Protein AF-A0A968LU37-F1 (afdb_monomer)

Nearest PDB structures (foldseek):
  2wh0-assembly1_A  TM=3.346E-01  e=2.425E+00  Homo sapiens
  6twz-assembly1_A  TM=3.573E-01  e=5.166E+00  Homo sapiens
  1qja-assembly1_A  TM=3.739E-01  e=6.543E+00  Homo sapiens

Structure (mmCIF, N/CA/C/O backbone):
data_AF-A0A968LU37-F1
#
_entry.id   AF-A0A968LU37-F1
#
loop_
_atom_site.group_PDB
_atom_site.id
_atom_site.type_symbol
_atom_site.label_atom_id
_atom_site.label_alt_id
_atom_site.label_comp_id
_atom_site.label_asym_id
_atom_site.label_entity_id
_atom_site.label_seq_id
_atom_site.pdbx_PDB_ins_code
_atom_site.Cartn_x
_atom_site.Cartn_y
_atom_site.Cartn_z
_atom_site.occupancy
_atom_site.B_iso_or_equiv
_atom_site.auth_seq_id
_atom_site.auth_comp_id
_atom_site.auth_asym_id
_atom_site.auth_atom_id
_atom_site.pdbx_PDB_model_num
ATOM 1 N N . MET A 1 1 ? -7.938 8.402 61.882 1.00 39.62 1 MET A N 1
ATOM 2 C CA . MET A 1 1 ? -7.965 8.173 60.419 1.00 39.62 1 MET A CA 1
ATOM 3 C C . MET A 1 1 ? -9.419 8.193 59.968 1.00 39.62 1 MET A C 1
ATOM 5 O O . MET A 1 1 ? -10.231 7.508 60.571 1.00 39.62 1 MET A O 1
ATOM 9 N N . SER A 1 2 ? -9.768 9.067 59.023 1.00 39.25 2 SER A N 1
ATOM 10 C CA . SER A 1 2 ? -11.152 9.320 58.596 1.00 39.25 2 SER A CA 1
ATOM 11 C C . SER A 1 2 ? -11.627 8.194 57.670 1.00 39.25 2 SER A C 1
ATOM 13 O O . SER A 1 2 ? -11.060 8.006 56.597 1.00 39.25 2 SER A O 1
ATOM 15 N N . ASN A 1 3 ? -12.624 7.421 58.104 1.00 48.72 3 ASN A N 1
ATOM 16 C CA . ASN A 1 3 ? -13.170 6.284 57.365 1.00 48.72 3 ASN A CA 1
ATOM 17 C C . ASN A 1 3 ? -14.215 6.800 56.358 1.00 48.72 3 ASN A C 1
ATOM 19 O O . ASN A 1 3 ? -15.395 6.924 56.682 1.00 48.72 3 ASN A O 1
ATOM 23 N N . ARG A 1 4 ? -13.771 7.222 55.167 1.00 53.25 4 ARG A N 1
ATOM 24 C CA . ARG A 1 4 ? -14.680 7.666 54.098 1.00 53.25 4 ARG A CA 1
ATOM 25 C C . ARG A 1 4 ? -15.251 6.441 53.370 1.00 53.25 4 ARG A C 1
ATOM 27 O O . ARG A 1 4 ? -14.459 5.637 52.884 1.00 53.25 4 ARG A O 1
ATOM 34 N N . PRO A 1 5 ? -16.583 6.299 53.246 1.00 65.75 5 PRO A N 1
ATOM 35 C CA . PRO A 1 5 ? -17.168 5.213 52.469 1.00 65.75 5 PRO A CA 1
ATOM 36 C C . PRO A 1 5 ? -16.840 5.395 50.979 1.00 65.75 5 PRO A C 1
ATOM 38 O O . PRO A 1 5 ? -17.137 6.434 50.389 1.00 65.75 5 PRO A O 1
ATOM 41 N N . LEU A 1 6 ? -16.210 4.386 50.376 1.00 58.56 6 LEU A N 1
ATOM 42 C CA . LEU A 1 6 ? -15.950 4.298 48.938 1.00 58.56 6 LEU A CA 1
ATOM 43 C C . LEU A 1 6 ? -17.151 3.629 48.261 1.00 58.56 6 LEU A C 1
ATOM 45 O O . LEU A 1 6 ? -17.548 2.532 48.647 1.00 58.56 6 LEU A O 1
ATOM 49 N N . ARG A 1 7 ? -17.732 4.283 47.252 1.00 62.47 7 ARG A N 1
ATOM 50 C CA . ARG A 1 7 ? -18.834 3.739 46.446 1.00 62.47 7 ARG A CA 1
ATOM 51 C C . ARG A 1 7 ? -18.269 3.238 45.117 1.00 62.47 7 ARG A C 1
ATOM 53 O O . ARG A 1 7 ? -17.805 4.046 44.319 1.00 62.47 7 ARG A O 1
ATOM 60 N N . LEU A 1 8 ? -18.295 1.922 44.899 1.00 63.03 8 LEU A N 1
ATOM 61 C CA . LEU A 1 8 ? -18.006 1.301 43.603 1.00 63.03 8 LEU A CA 1
ATOM 62 C C . LEU A 1 8 ? -19.321 0.979 42.888 1.00 63.03 8 LEU A C 1
ATOM 64 O O . LEU A 1 8 ? -20.185 0.311 43.451 1.00 63.03 8 LEU A O 1
ATOM 68 N N . GLU A 1 9 ? -19.455 1.429 41.643 1.00 71.69 9 GLU A N 1
ATOM 69 C CA . GLU A 1 9 ? -20.555 1.053 40.754 1.00 71.69 9 GLU A CA 1
ATOM 70 C C . GLU A 1 9 ? -20.003 0.147 39.655 1.00 71.69 9 GLU A C 1
ATOM 72 O O . GLU A 1 9 ? -19.091 0.528 38.920 1.00 71.69 9 GLU A O 1
ATOM 77 N N . VAL A 1 10 ? -20.528 -1.075 39.568 1.00 70.81 10 VAL A N 1
ATOM 78 C CA . VAL A 1 10 ? -20.094 -2.086 38.600 1.00 70.81 10 VAL A CA 1
ATOM 79 C C . VAL A 1 10 ? -21.306 -2.516 37.784 1.00 70.81 10 VAL A C 1
ATOM 81 O O . VAL A 1 10 ? -22.323 -2.918 38.342 1.00 70.81 10 VAL A O 1
ATOM 84 N N . THR A 1 11 ? -21.206 -2.412 36.459 1.00 70.81 11 THR A N 1
ATOM 85 C CA . THR A 1 11 ? -22.265 -2.825 35.527 1.00 70.81 11 THR A CA 1
ATOM 86 C C . THR A 1 11 ? -21.898 -4.179 34.934 1.00 70.81 11 THR A C 1
ATOM 88 O O . THR A 1 11 ? -20.854 -4.299 34.294 1.00 70.81 11 THR A O 1
ATOM 91 N N . VAL A 1 12 ? -22.736 -5.196 35.145 1.00 71.69 12 VAL A N 1
ATOM 92 C CA . VAL A 1 12 ? -22.509 -6.562 34.641 1.00 71.69 12 VAL A CA 1
ATOM 93 C C . VAL A 1 12 ? -23.794 -7.100 34.015 1.00 71.69 12 VAL A C 1
ATOM 95 O O . VAL A 1 12 ? -24.893 -6.749 34.440 1.00 71.69 12 VAL A O 1
ATOM 98 N N . ASN A 1 13 ? -23.658 -7.943 32.990 1.00 72.31 13 ASN A N 1
ATOM 99 C CA . ASN A 1 13 ? -24.781 -8.627 32.357 1.00 72.31 13 ASN A CA 1
ATOM 100 C C . ASN A 1 13 ? -25.284 -9.771 33.259 1.00 72.31 13 ASN A C 1
ATOM 102 O O . ASN A 1 13 ? -24.499 -10.624 33.668 1.00 72.31 13 ASN A O 1
ATOM 106 N N . SER A 1 14 ? -26.592 -9.817 33.534 1.00 68.88 14 SER A N 1
ATOM 107 C CA . SER A 1 14 ? -27.231 -10.848 34.368 1.00 68.88 14 SER A CA 1
ATOM 108 C C . SER A 1 14 ? -27.203 -12.256 33.761 1.00 68.88 14 SER A C 1
ATOM 110 O O . SER A 1 14 ? -27.501 -13.220 34.458 1.00 68.88 14 SER A O 1
ATOM 112 N N . SER A 1 15 ? -26.834 -12.386 32.482 1.00 70.75 15 SER A N 1
ATOM 113 C CA . SER A 1 15 ? -26.721 -13.673 31.778 1.00 70.75 15 SER A CA 1
ATOM 114 C C . SER A 1 15 ? -25.316 -14.296 31.838 1.00 70.75 15 SER A C 1
ATOM 116 O O . SER A 1 15 ? -25.112 -15.377 31.291 1.00 70.75 15 SER A O 1
ATOM 118 N N . GLU A 1 16 ? -24.336 -13.629 32.461 1.00 75.06 16 GLU A N 1
ATOM 119 C CA . GLU A 1 16 ? -22.951 -14.113 32.526 1.00 75.06 16 GLU A CA 1
ATOM 120 C C . GLU A 1 16 ? -22.797 -15.216 33.598 1.00 75.06 16 GLU A C 1
ATOM 122 O O . GLU A 1 16 ? -23.016 -14.950 34.783 1.00 75.06 16 GLU A O 1
ATOM 127 N N . PRO A 1 17 ? -22.358 -16.441 33.249 1.00 72.69 17 PRO A N 1
ATOM 128 C CA . PRO A 1 17 ? -22.292 -17.562 34.196 1.00 72.69 17 PRO A CA 1
ATOM 129 C C . PRO A 1 17 ? -21.267 -17.355 35.325 1.00 72.69 17 PRO A C 1
ATOM 131 O O . PRO A 1 17 ? -21.421 -17.908 36.411 1.00 72.69 17 PRO A O 1
ATOM 134 N N . ARG A 1 18 ? -20.241 -16.523 35.102 1.00 78.19 18 ARG A N 1
ATOM 135 C CA . ARG A 1 18 ? -19.194 -16.199 36.091 1.00 78.19 18 ARG A CA 1
ATOM 136 C C . ARG A 1 18 ? -19.609 -15.133 37.111 1.00 78.19 18 ARG A C 1
ATOM 138 O O . ARG A 1 18 ? -18.857 -14.844 38.038 1.00 78.19 18 ARG A O 1
ATOM 145 N N . LEU A 1 19 ? -20.796 -14.538 36.968 1.00 82.69 19 LEU A N 1
ATOM 146 C CA . LEU A 1 19 ? -21.284 -13.501 37.882 1.00 82.69 19 LEU A CA 1
ATOM 147 C C . LEU A 1 19 ? -21.488 -14.032 39.309 1.00 82.69 19 LEU A C 1
ATOM 149 O O . LEU A 1 19 ? -21.169 -13.340 40.273 1.00 82.69 19 LEU A O 1
ATOM 153 N N . LEU A 1 20 ? -21.970 -15.270 39.445 1.00 79.44 20 LEU A N 1
ATOM 154 C CA . LEU A 1 20 ? -22.148 -15.918 40.747 1.00 79.44 20 LEU A CA 1
ATOM 155 C C . LEU A 1 20 ? -20.804 -16.181 41.441 1.00 79.44 20 LEU A C 1
ATOM 157 O O . LEU A 1 20 ? -20.683 -15.961 42.641 1.00 79.44 20 LEU A O 1
ATOM 161 N N . GLU A 1 21 ? -19.788 -16.576 40.673 1.00 82.38 21 GLU A N 1
ATOM 162 C CA . GLU A 1 21 ? -18.422 -16.794 41.160 1.00 82.38 21 GLU A CA 1
ATOM 163 C C . GLU A 1 21 ? -17.788 -15.479 41.649 1.00 82.38 21 GLU A C 1
ATOM 165 O O . GLU A 1 21 ? -17.209 -15.419 42.731 1.00 82.38 21 GLU A O 1
ATOM 170 N N . GLY A 1 22 ? -17.976 -14.381 40.906 1.00 83.38 22 GLY A N 1
ATOM 171 C CA . GLY A 1 22 ? -17.514 -13.051 41.318 1.00 83.38 22 GLY A CA 1
ATOM 172 C C . GLY A 1 22 ? -18.185 -12.528 42.595 1.00 83.38 22 GLY A C 1
ATOM 173 O O . GLY A 1 22 ? -17.512 -11.939 43.443 1.00 83.38 22 GLY A O 1
ATOM 174 N N . 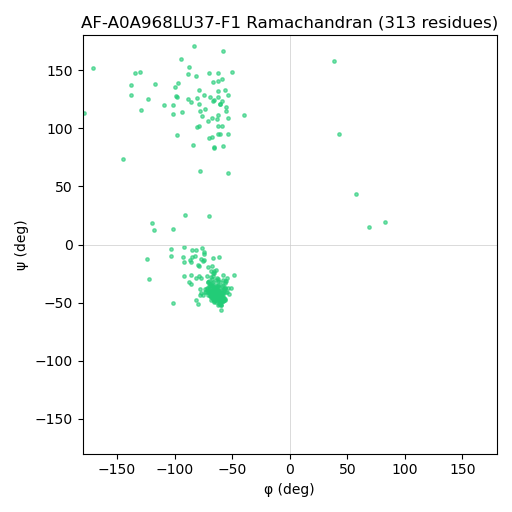LEU A 1 23 ? -19.492 -12.766 42.758 1.00 83.81 23 LEU A N 1
ATOM 175 C CA . LEU A 1 23 ? -20.219 -12.417 43.984 1.00 83.81 23 LEU A CA 1
ATOM 176 C C . LEU A 1 23 ? -19.713 -13.212 45.194 1.00 83.81 23 LEU A C 1
ATOM 178 O O . LEU A 1 23 ? -19.594 -12.641 46.278 1.00 83.81 23 LEU A O 1
ATOM 182 N N . ASP A 1 24 ? -19.374 -14.490 45.011 1.00 85.38 24 ASP A N 1
ATOM 183 C CA . ASP A 1 24 ? -18.814 -15.318 46.082 1.00 85.38 24 ASP A CA 1
ATOM 184 C C . ASP A 1 24 ? -17.439 -14.803 46.535 1.00 85.38 24 ASP A C 1
ATOM 186 O O . ASP A 1 24 ? -17.206 -14.610 47.730 1.00 85.38 24 ASP A O 1
ATOM 190 N N . TYR A 1 25 ? -16.561 -14.435 45.594 1.00 86.06 25 TYR A N 1
ATOM 191 C CA . TYR A 1 25 ? -15.276 -13.813 45.929 1.00 86.06 25 TYR A CA 1
ATOM 192 C C . TYR A 1 25 ? -15.437 -12.511 46.722 1.00 86.06 25 TYR A C 1
ATOM 194 O O . TYR A 1 25 ? -14.710 -12.278 47.688 1.00 86.06 25 TYR A O 1
ATOM 202 N N . TRP A 1 26 ? -16.391 -11.654 46.351 1.00 86.00 26 TRP A N 1
ATOM 203 C CA . TRP A 1 26 ? -16.633 -10.397 47.069 1.00 86.00 26 TRP A CA 1
ATOM 204 C C . TRP A 1 26 ? -17.190 -10.615 48.477 1.00 86.00 26 TRP A C 1
ATOM 206 O O . TRP A 1 26 ? -16.914 -9.809 49.372 1.00 86.00 26 TRP A O 1
ATOM 216 N N . LEU A 1 27 ? -17.937 -11.702 48.684 1.00 86.81 27 LEU A N 1
ATOM 217 C CA . LEU A 1 27 ? -18.409 -12.119 50.000 1.00 86.81 27 LEU A CA 1
ATOM 218 C C . LEU A 1 27 ? -17.246 -12.644 50.856 1.00 86.81 27 LEU A C 1
ATOM 220 O O . LEU A 1 27 ? -17.114 -12.230 52.007 1.00 86.81 27 LEU A O 1
ATOM 224 N N . GLN A 1 28 ? -16.349 -13.459 50.288 1.00 86.81 28 GLN A N 1
ATOM 225 C CA . GLN A 1 28 ? -15.132 -13.931 50.971 1.00 86.81 28 GLN A CA 1
ATOM 226 C C . GLN A 1 28 ? -14.181 -12.783 51.350 1.00 86.81 28 GLN A C 1
ATOM 228 O O . GLN A 1 28 ? -13.565 -12.806 52.414 1.00 86.81 28 GLN A O 1
ATOM 233 N N . LEU A 1 29 ? -14.092 -11.752 50.504 1.00 83.62 29 LEU A N 1
ATOM 234 C CA . LEU A 1 29 ? -13.315 -10.532 50.752 1.00 83.62 29 LEU A CA 1
ATOM 235 C C . LEU A 1 29 ? -13.963 -9.586 51.783 1.00 83.62 29 LEU A C 1
ATOM 237 O O . LEU A 1 29 ? -13.355 -8.577 52.141 1.00 83.62 29 LEU A O 1
ATOM 241 N N . GLY A 1 30 ? -15.189 -9.865 52.245 1.00 82.19 30 GLY A N 1
ATOM 242 C CA . GLY A 1 30 ? -15.921 -9.016 53.191 1.00 82.19 30 GLY A CA 1
ATOM 243 C C . GLY A 1 30 ? -16.368 -7.667 52.614 1.00 82.19 30 GLY A C 1
ATOM 244 O O . GLY A 1 30 ? -16.722 -6.762 53.368 1.00 82.19 30 GLY A O 1
ATOM 245 N N . LEU A 1 31 ? -16.346 -7.517 51.284 1.00 81.56 31 LEU A N 1
ATOM 246 C CA . LEU A 1 31 ? -16.742 -6.289 50.584 1.00 81.56 31 LEU A CA 1
ATOM 247 C C . LEU A 1 31 ? -18.263 -6.157 50.468 1.00 81.56 31 LEU A C 1
ATOM 249 O O . LEU A 1 31 ? -18.786 -5.046 50.389 1.00 81.56 31 LEU A O 1
ATOM 253 N N . ILE A 1 32 ? -18.971 -7.288 50.464 1.00 85.31 32 ILE A N 1
ATOM 254 C CA . ILE A 1 32 ? -20.432 -7.357 50.443 1.00 85.31 32 ILE A CA 1
ATOM 255 C C . ILE A 1 32 ? -20.928 -8.291 51.547 1.00 85.31 32 ILE A C 1
ATOM 257 O O . ILE A 1 32 ? -20.274 -9.268 51.901 1.00 85.31 32 ILE A O 1
ATOM 261 N N . SER A 1 33 ? -22.106 -7.995 52.092 1.00 82.56 33 SER A N 1
ATOM 262 C CA . SER A 1 33 ? -22.769 -8.853 53.077 1.00 82.56 33 SER A CA 1
ATOM 263 C C . SER A 1 33 ? -23.757 -9.808 52.410 1.00 82.56 33 SER A C 1
ATOM 265 O O . SER A 1 33 ? -24.284 -9.539 51.328 1.00 82.56 33 SER A O 1
ATOM 267 N N . GLU A 1 34 ? -24.099 -10.890 53.107 1.00 84.31 34 GLU A N 1
ATOM 268 C CA . GLU A 1 34 ? -25.092 -11.868 52.646 1.00 84.31 34 GLU A CA 1
ATOM 269 C C . GLU A 1 34 ? -26.460 -11.220 52.335 1.00 84.31 34 GLU A C 1
ATOM 271 O O . GLU A 1 34 ? -27.156 -11.607 51.395 1.00 84.31 34 GLU A O 1
ATOM 276 N N . SER A 1 35 ? -26.831 -10.167 53.072 1.00 82.19 35 SER A N 1
ATOM 277 C CA . SER A 1 35 ? -28.040 -9.380 52.806 1.00 82.19 35 SER A CA 1
ATOM 278 C C . SER A 1 35 ? -28.005 -8.657 51.454 1.00 82.19 35 SER A C 1
ATOM 280 O O . SER A 1 35 ? -29.028 -8.620 50.767 1.00 82.19 35 SER A O 1
ATOM 282 N N . HIS A 1 36 ? -26.844 -8.140 51.037 1.00 81.19 36 HIS A N 1
ATOM 283 C CA . HIS A 1 36 ? -26.675 -7.509 49.726 1.00 81.19 36 HIS A CA 1
ATOM 284 C C . HIS A 1 36 ? -26.767 -8.539 48.597 1.00 81.19 36 HIS A C 1
ATOM 286 O O . HIS A 1 36 ? -27.455 -8.294 47.607 1.00 81.19 36 HIS A O 1
ATOM 292 N N . VAL A 1 37 ? -26.165 -9.721 48.770 1.00 82.19 37 VAL A N 1
ATOM 293 C CA . VAL A 1 37 ? -26.260 -10.814 47.786 1.00 82.19 37 VAL A CA 1
ATOM 294 C C . VAL A 1 37 ? -27.713 -11.257 47.599 1.00 82.19 37 VAL A C 1
ATOM 296 O O . VAL A 1 37 ? -28.187 -11.355 46.466 1.00 82.19 37 VAL A O 1
ATOM 299 N N . ARG A 1 38 ? -28.467 -11.444 48.692 1.00 82.44 38 ARG A N 1
ATOM 300 C CA . ARG A 1 38 ? -29.895 -11.808 48.621 1.00 82.44 38 ARG A CA 1
ATOM 301 C C . ARG A 1 38 ? -30.741 -10.747 47.916 1.00 82.44 38 ARG A C 1
ATOM 303 O O . ARG A 1 38 ? -31.680 -11.100 47.202 1.00 82.44 38 ARG A O 1
ATOM 310 N N . TRP A 1 39 ? -30.434 -9.465 48.113 1.00 84.00 39 TRP A N 1
ATOM 311 C CA . TRP A 1 39 ? -31.131 -8.374 47.433 1.00 84.00 39 TRP A CA 1
ATOM 312 C C . TRP A 1 39 ? -30.868 -8.388 45.921 1.00 84.00 39 TRP A C 1
ATOM 314 O O . TRP A 1 39 ? -31.820 -8.362 45.140 1.00 84.00 39 TRP A O 1
ATOM 324 N N . VAL A 1 40 ? -29.603 -8.530 45.505 1.00 81.44 40 VAL A N 1
ATOM 325 C CA . VAL A 1 40 ? -29.2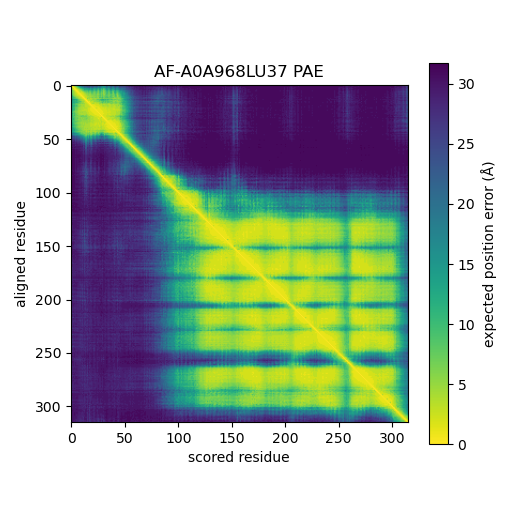22 -8.625 44.083 1.00 81.44 40 VAL A CA 1
ATOM 326 C C . VAL A 1 40 ? -29.868 -9.845 43.425 1.00 81.44 40 VAL A C 1
ATOM 328 O O . VAL A 1 40 ? -30.436 -9.726 42.339 1.00 81.44 40 VAL A O 1
ATOM 331 N N . ALA A 1 41 ? -29.852 -10.998 44.099 1.00 79.31 41 ALA A N 1
ATOM 332 C CA . ALA A 1 41 ? -30.440 -12.225 43.575 1.00 79.31 41 ALA A CA 1
ATOM 333 C C . ALA A 1 41 ? -31.953 -12.095 43.347 1.00 79.31 41 ALA A C 1
ATOM 335 O O . ALA A 1 41 ? -32.452 -12.486 42.294 1.00 79.31 41 ALA A O 1
ATOM 336 N N . LYS A 1 42 ? -32.683 -11.485 44.292 1.00 80.31 42 LYS A N 1
ATOM 337 C CA . LYS A 1 42 ? -34.128 -11.251 44.141 1.00 80.31 42 LYS A CA 1
ATOM 338 C C . LYS A 1 42 ? -34.454 -10.311 42.987 1.00 80.31 42 LYS A C 1
ATOM 340 O O . LYS A 1 42 ? -35.434 -10.553 42.289 1.00 80.31 42 LYS A O 1
ATOM 345 N N . GLN A 1 43 ? -33.653 -9.265 42.805 1.00 78.44 43 GLN A N 1
ATOM 346 C CA . GLN A 1 43 ? -33.985 -8.186 41.882 1.00 78.44 43 GLN A CA 1
ATOM 347 C C . GLN A 1 43 ? -33.528 -8.438 40.445 1.00 78.44 43 GLN A C 1
ATOM 349 O O . GLN A 1 43 ? -34.197 -7.998 39.514 1.00 78.44 43 GLN A O 1
ATOM 354 N N . TYR A 1 44 ? -32.408 -9.141 40.262 1.00 74.94 44 TYR A N 1
ATOM 355 C CA . TYR A 1 44 ? -31.768 -9.286 38.951 1.00 74.94 44 TYR A CA 1
ATOM 356 C C . TYR A 1 44 ? -31.559 -10.740 38.508 1.00 74.94 44 TYR A C 1
ATOM 358 O O . TYR A 1 44 ? -31.257 -10.957 37.337 1.00 74.94 44 TYR A O 1
ATOM 366 N N . LEU A 1 45 ? -31.719 -11.727 39.404 1.00 72.25 45 LEU A N 1
ATOM 367 C CA . LEU A 1 45 ? -31.484 -13.155 39.119 1.00 72.25 45 LEU A CA 1
ATOM 368 C C . LEU A 1 45 ? -32.735 -14.031 39.317 1.00 72.25 45 LEU A C 1
ATOM 370 O O . LEU A 1 45 ? -32.627 -15.249 39.445 1.00 72.25 45 LEU A O 1
ATOM 374 N N . THR A 1 46 ? -33.930 -13.437 39.340 1.00 72.50 46 THR A N 1
ATOM 375 C CA . THR A 1 46 ? -35.197 -14.178 39.398 1.00 72.50 46 THR A CA 1
ATOM 376 C C . THR A 1 46 ? -35.808 -14.349 38.008 1.00 72.50 46 THR A C 1
ATOM 378 O O . THR A 1 46 ? -35.821 -13.434 37.189 1.00 72.50 46 THR A O 1
ATOM 381 N N . CYS A 1 47 ? -36.347 -15.540 37.749 1.00 61.91 47 CYS A N 1
ATOM 382 C CA . CYS A 1 47 ? -37.207 -15.824 36.602 1.00 61.91 47 CYS A CA 1
ATOM 383 C C . CYS A 1 47 ? -38.595 -16.223 37.126 1.00 61.91 47 CYS A C 1
ATOM 385 O O . CYS A 1 47 ? -38.661 -16.981 38.099 1.00 61.91 47 CYS A O 1
ATOM 387 N N . PRO A 1 48 ? -39.704 -15.752 36.523 1.00 64.56 48 PRO A N 1
ATOM 388 C CA . PRO A 1 48 ? -41.025 -16.266 36.861 1.00 64.56 48 PRO A CA 1
ATOM 389 C C . PRO A 1 48 ? -41.088 -17.757 36.512 1.00 64.56 48 PRO A C 1
ATOM 391 O O . PRO A 1 48 ? -40.745 -18.163 35.401 1.00 64.56 48 PRO A O 1
ATOM 394 N N . LEU A 1 49 ? -41.487 -18.568 37.493 1.00 51.12 49 LEU A N 1
ATOM 395 C CA . LEU A 1 49 ? -41.659 -20.008 37.338 1.00 51.12 49 LEU A CA 1
ATOM 396 C C . LEU A 1 49 ? -42.763 -20.271 36.292 1.00 51.12 49 LEU A C 1
ATOM 398 O O . LEU A 1 49 ? -43.817 -19.640 36.388 1.00 51.12 49 LEU A O 1
ATOM 402 N N . PRO A 1 50 ? -42.563 -21.159 35.300 1.00 46.09 50 PRO A N 1
ATOM 403 C CA . PRO A 1 50 ? -43.606 -21.496 34.336 1.00 46.09 50 PRO A CA 1
ATOM 404 C C . PRO A 1 50 ? -44.821 -22.093 35.055 1.00 46.09 50 PRO A C 1
ATOM 406 O O . PRO A 1 50 ? -44.702 -23.102 35.749 1.00 46.09 50 PRO A O 1
ATOM 409 N N . GLU A 1 51 ? -45.983 -21.464 34.904 1.00 49.59 51 GLU A N 1
ATOM 410 C CA . GLU A 1 51 ? -47.235 -21.944 35.483 1.00 49.59 51 GLU A CA 1
ATOM 411 C C . GLU A 1 51 ? -47.714 -23.164 34.675 1.00 49.59 51 GLU A C 1
ATOM 413 O O . GLU A 1 51 ? -47.950 -23.077 33.468 1.00 49.59 51 GLU A O 1
ATOM 418 N N . LEU A 1 52 ? -47.777 -24.333 35.323 1.00 46.38 52 LEU A N 1
ATOM 419 C CA . LEU A 1 52 ? -48.272 -25.575 34.729 1.00 46.38 52 LEU A CA 1
ATOM 420 C C . LEU A 1 52 ? -49.753 -25.402 34.365 1.00 46.38 52 LEU A C 1
ATOM 422 O O . LEU A 1 52 ? -50.621 -25.364 35.237 1.00 46.38 52 LEU A O 1
ATOM 426 N N . VAL A 1 53 ? -50.034 -25.314 33.064 1.00 45.94 53 VAL A N 1
ATOM 427 C CA . VAL A 1 53 ? -51.390 -25.308 32.508 1.00 45.94 53 VAL A CA 1
ATOM 428 C C . VAL A 1 53 ? -52.060 -26.635 32.863 1.00 45.94 53 VAL A C 1
ATOM 430 O O . VAL A 1 53 ? -51.792 -27.668 32.256 1.00 45.94 53 VAL A O 1
ATOM 433 N N . THR A 1 54 ? -52.932 -26.609 33.869 1.00 42.84 54 THR A N 1
ATOM 434 C CA . THR A 1 54 ? -53.871 -27.702 34.125 1.00 42.84 54 THR A CA 1
ATOM 435 C C . THR A 1 54 ? -55.043 -27.516 33.166 1.00 42.84 54 THR A C 1
ATOM 437 O O . THR A 1 54 ? -55.902 -26.664 33.393 1.00 42.84 54 THR A O 1
ATOM 440 N N . GLU A 1 55 ? -55.074 -28.279 32.071 1.00 46.41 55 GLU A N 1
ATOM 441 C CA . GLU A 1 55 ? -56.256 -28.402 31.211 1.00 46.41 55 GLU A CA 1
ATOM 442 C C . GLU A 1 55 ? -57.425 -28.967 32.034 1.00 46.41 55 GLU A C 1
ATOM 444 O O . GLU A 1 55 ? -57.580 -30.176 32.204 1.00 46.41 55 GLU A O 1
ATOM 449 N N . SER A 1 56 ? -58.273 -28.087 32.568 1.00 41.53 56 SER A N 1
ATOM 450 C CA . SER A 1 56 ? -59.585 -28.486 33.071 1.00 41.53 56 SER A CA 1
ATOM 451 C C . SER A 1 56 ? -60.517 -28.655 31.878 1.00 41.53 56 SER A C 1
ATOM 453 O O . SER A 1 56 ? -61.001 -27.687 31.294 1.00 41.53 56 SER A O 1
ATOM 455 N N . THR A 1 57 ? -60.734 -29.914 31.504 1.00 39.31 57 THR A N 1
ATOM 456 C CA . THR A 1 57 ? -61.730 -30.333 30.517 1.00 39.31 57 THR A CA 1
ATOM 457 C C . THR A 1 57 ? -63.109 -29.819 30.936 1.00 39.31 57 THR A C 1
ATOM 459 O O . THR A 1 57 ? -63.655 -30.207 31.968 1.00 39.31 57 THR A O 1
ATOM 462 N N . VAL A 1 58 ? -63.662 -28.920 30.125 1.00 42.75 58 VAL A N 1
ATOM 463 C CA . VAL A 1 58 ? -65.007 -28.360 30.266 1.00 42.75 58 VAL A CA 1
ATOM 464 C C . VAL A 1 58 ? -66.037 -29.461 29.999 1.00 42.75 58 VAL A C 1
ATOM 466 O O . VAL A 1 58 ? -66.236 -29.862 28.855 1.00 42.75 58 VAL A O 1
ATOM 469 N N . LEU A 1 59 ? -66.735 -29.919 31.040 1.00 43.88 59 LEU A N 1
ATOM 470 C CA . LEU A 1 59 ? -68.037 -30.573 30.892 1.00 43.88 59 LEU A CA 1
ATOM 471 C C . LEU A 1 59 ? -69.138 -29.518 31.063 1.00 43.88 59 LEU A C 1
ATOM 473 O O . LEU A 1 59 ? -69.308 -28.931 32.130 1.00 43.88 59 LEU A O 1
ATOM 477 N N . GLN A 1 60 ? -69.866 -29.274 29.975 1.00 46.47 60 GLN A N 1
ATOM 478 C CA . GLN A 1 60 ? -71.019 -28.379 29.883 1.00 46.47 60 GLN A CA 1
ATOM 479 C C . GLN A 1 60 ? -72.152 -28.788 30.844 1.00 46.47 60 GLN A C 1
ATOM 481 O O . GLN A 1 60 ? -72.475 -29.970 30.974 1.00 46.47 60 GLN A O 1
ATOM 486 N N . ARG A 1 61 ? -72.832 -27.801 31.445 1.00 37.75 61 ARG A N 1
ATOM 487 C CA . ARG A 1 61 ? -74.150 -27.963 32.090 1.00 37.75 61 ARG A CA 1
ATOM 488 C C . ARG A 1 61 ? -75.061 -26.766 31.739 1.00 37.75 61 ARG A C 1
ATOM 490 O O . ARG A 1 61 ? -74.559 -25.643 31.744 1.00 37.75 61 ARG A O 1
ATOM 497 N N . PRO A 1 62 ? -76.356 -26.978 31.410 1.00 51.53 62 PRO A N 1
ATOM 498 C CA . PRO A 1 62 ? -77.260 -25.933 30.913 1.00 51.53 62 PRO A CA 1
ATOM 499 C C . PRO A 1 62 ? -77.892 -25.103 32.061 1.00 51.53 62 PRO A C 1
ATOM 501 O O . PRO A 1 62 ? -77.696 -25.439 33.233 1.00 51.53 62 PRO A O 1
ATOM 504 N N . PRO A 1 63 ? -78.601 -23.996 31.747 1.00 57.16 63 PRO A N 1
ATOM 505 C CA . PRO A 1 63 ? -78.660 -22.801 32.583 1.00 57.16 63 PRO A CA 1
ATOM 506 C C . PRO A 1 63 ? -79.773 -22.856 33.632 1.00 57.16 63 PRO A C 1
ATOM 508 O O . PRO A 1 63 ? -80.857 -23.386 33.381 1.00 57.16 63 PRO A O 1
ATOM 511 N N . ARG A 1 64 ? -79.522 -22.246 34.794 1.00 40.00 64 ARG A N 1
ATOM 512 C CA . ARG A 1 64 ? -80.564 -21.829 35.738 1.00 40.00 64 ARG A CA 1
ATOM 513 C C . ARG A 1 64 ? -80.241 -20.447 36.294 1.00 40.00 64 ARG A C 1
ATOM 515 O O . ARG A 1 64 ? -79.128 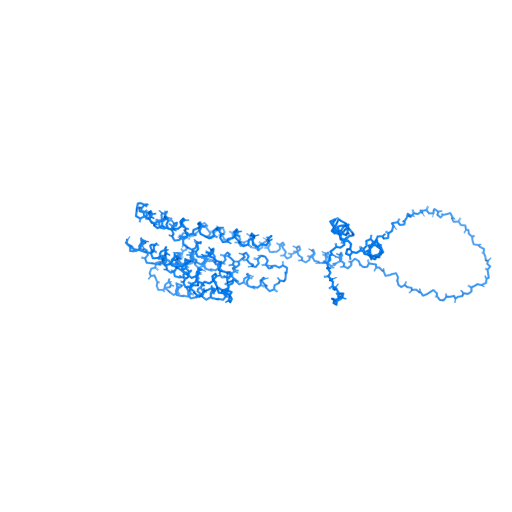-20.210 36.754 1.00 40.00 64 ARG A O 1
ATOM 522 N N . ASP A 1 65 ? -81.251 -19.590 36.195 1.00 49.53 65 ASP A N 1
ATOM 523 C CA 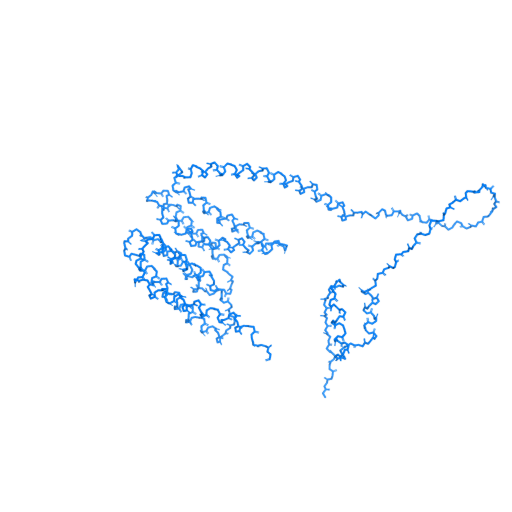. ASP A 1 65 ? -81.364 -18.238 36.738 1.00 49.53 65 ASP A CA 1
ATOM 524 C C . ASP A 1 65 ? -81.015 -18.168 38.224 1.00 49.53 65 ASP A C 1
ATOM 526 O O . ASP A 1 65 ? -81.310 -19.128 38.920 1.00 49.53 65 ASP A O 1
ATOM 530 N N . PHE A 1 66 ? -80.453 -17.040 38.686 1.00 40.00 66 PHE A N 1
ATOM 531 C CA . PHE A 1 66 ? -80.823 -16.291 39.907 1.00 40.00 66 PHE A CA 1
ATOM 532 C C . PHE A 1 66 ? -79.939 -15.023 40.037 1.00 40.00 66 PHE A C 1
ATOM 534 O O . PHE A 1 66 ? -78.740 -15.143 40.234 1.00 40.00 66 PHE A O 1
ATOM 541 N N . THR A 1 67 ? -80.575 -13.845 39.898 1.00 40.75 67 THR A N 1
ATOM 542 C CA . THR A 1 67 ? -80.476 -12.561 40.662 1.00 40.75 67 THR A CA 1
ATOM 543 C C . THR A 1 67 ? -79.131 -11.990 41.203 1.00 40.75 67 THR A C 1
ATOM 545 O O . THR A 1 67 ? -78.143 -12.693 41.336 1.00 40.75 67 THR A O 1
ATOM 548 N N . PRO A 1 68 ? -79.058 -10.664 41.470 1.00 51.56 68 PRO A N 1
ATOM 549 C CA . PRO A 1 68 ? -78.043 -9.769 40.922 1.00 51.56 68 PRO A CA 1
ATOM 550 C C . PRO A 1 68 ? -76.893 -9.475 41.893 1.00 51.56 68 PRO A C 1
ATOM 552 O O . PRO A 1 68 ? -77.124 -9.079 43.032 1.00 51.56 68 PRO A O 1
ATOM 555 N N . GLU A 1 69 ? -75.657 -9.524 41.402 1.00 43.28 69 GLU A N 1
ATOM 556 C CA . GLU A 1 69 ? -74.514 -8.930 42.093 1.00 43.28 69 GLU A CA 1
ATOM 557 C C . GLU A 1 69 ? -73.730 -8.021 41.146 1.00 43.28 69 GLU A C 1
ATOM 559 O O . GLU A 1 69 ? -73.179 -8.441 40.133 1.00 43.28 69 GLU A O 1
ATOM 564 N N . THR A 1 70 ? -73.753 -6.740 41.512 1.00 40.19 70 THR A N 1
ATOM 565 C CA . THR A 1 70 ? -72.705 -5.735 41.327 1.00 40.19 70 THR A CA 1
ATOM 566 C C . THR A 1 70 ? -72.010 -5.730 39.966 1.00 40.19 70 THR A C 1
ATOM 568 O O . THR A 1 70 ? -70.993 -6.385 39.742 1.00 40.19 70 THR A O 1
ATOM 571 N N . VAL A 1 71 ? -72.509 -4.863 39.079 1.00 44.72 71 VAL A N 1
ATOM 572 C CA . VAL A 1 71 ? -71.778 -4.404 37.893 1.00 44.72 71 VAL A CA 1
ATOM 573 C C . VAL A 1 71 ? -70.564 -3.595 38.360 1.00 44.72 71 VAL A C 1
ATOM 575 O O . VAL A 1 71 ? -70.589 -2.369 38.429 1.00 44.72 71 VAL A O 1
ATOM 578 N N . THR A 1 72 ? -69.482 -4.285 38.702 1.00 44.75 72 THR A N 1
ATOM 579 C CA . THR A 1 72 ? -68.141 -3.708 38.618 1.00 44.75 72 THR A CA 1
ATOM 580 C C . THR A 1 72 ? -67.857 -3.551 37.125 1.00 44.75 72 THR A C 1
ATOM 582 O O . THR A 1 72 ? -68.031 -4.529 36.393 1.00 44.75 72 THR A O 1
ATOM 585 N N . PRO A 1 73 ? -67.475 -2.367 36.617 1.00 43.38 73 PRO A N 1
ATOM 586 C CA . PRO A 1 73 ? -67.178 -2.233 35.203 1.00 43.38 73 PRO A CA 1
ATOM 587 C C . PRO A 1 73 ? -65.985 -3.141 34.910 1.00 43.38 73 PRO A C 1
ATOM 589 O O . PRO A 1 73 ? -64.875 -2.892 35.379 1.00 43.38 73 PRO A O 1
ATOM 592 N N . VAL A 1 74 ? -66.221 -4.217 34.155 1.00 47.31 74 VAL A N 1
ATOM 593 C CA . VAL A 1 74 ? -65.148 -4.946 33.486 1.00 47.31 74 VAL A CA 1
ATOM 594 C C . VAL A 1 74 ? -64.552 -3.939 32.521 1.00 47.31 74 VAL A C 1
ATOM 596 O O . VAL A 1 74 ? -65.070 -3.689 31.434 1.00 47.31 74 VAL A O 1
ATOM 599 N N . LEU A 1 75 ? -63.492 -3.284 32.983 1.00 42.34 75 LEU A N 1
ATOM 600 C CA . LEU A 1 75 ? -62.593 -2.527 32.150 1.00 42.34 75 LEU A CA 1
ATOM 601 C C . LEU A 1 75 ? -62.080 -3.560 31.152 1.00 42.34 75 LEU A C 1
ATOM 603 O O . LEU A 1 75 ? -61.297 -4.436 31.514 1.00 42.34 75 LEU A O 1
ATOM 607 N N . LEU A 1 76 ? -62.626 -3.520 29.934 1.00 46.28 76 LEU A N 1
ATOM 608 C CA . LEU A 1 76 ? -62.096 -4.222 28.777 1.00 46.28 76 LEU A CA 1
ATOM 609 C C . LEU A 1 76 ? -60.670 -3.705 28.613 1.00 46.28 76 LEU A C 1
ATOM 611 O O . LEU A 1 76 ? -60.418 -2.731 27.904 1.00 46.28 76 LEU A O 1
ATOM 615 N N . THR A 1 77 ? -59.727 -4.304 29.333 1.00 41.97 77 THR A N 1
ATOM 616 C CA . THR A 1 77 ? -58.332 -4.182 28.977 1.00 41.97 77 THR A CA 1
ATOM 617 C C . THR A 1 77 ? -58.259 -4.770 27.577 1.00 41.97 77 THR A C 1
ATOM 619 O O . THR A 1 77 ? -58.685 -5.912 27.370 1.00 41.97 77 THR A O 1
ATOM 622 N N . PRO A 1 78 ? -57.813 -3.990 26.576 1.00 46.03 78 PRO A N 1
ATOM 623 C CA . PRO A 1 78 ? -57.588 -4.560 25.268 1.00 46.03 78 PRO A CA 1
ATOM 624 C C . PRO A 1 78 ? -56.662 -5.743 25.512 1.00 46.03 78 PRO A C 1
ATOM 626 O O . PRO A 1 78 ? -55.649 -5.595 26.206 1.00 46.03 78 PRO A O 1
ATOM 629 N N . VAL A 1 79 ? -57.032 -6.918 24.998 1.00 44.91 79 VAL A N 1
ATOM 630 C CA . VAL A 1 79 ? -56.086 -8.010 24.809 1.00 44.91 79 VAL A CA 1
ATOM 631 C C . VAL A 1 79 ? -54.969 -7.377 24.003 1.00 44.91 79 VAL A C 1
ATOM 633 O O . VAL A 1 79 ? -55.084 -7.189 22.792 1.00 44.91 79 VAL A O 1
ATOM 636 N N . ARG A 1 80 ? -53.925 -6.918 24.697 1.00 47.62 80 ARG A N 1
ATOM 637 C CA . ARG A 1 80 ? -52.730 -6.410 24.063 1.00 47.62 80 ARG A CA 1
ATOM 638 C C . ARG A 1 80 ? -52.141 -7.671 23.491 1.00 47.62 80 ARG A C 1
ATOM 640 O O . ARG A 1 80 ? -51.446 -8.399 24.197 1.00 47.62 80 ARG A O 1
ATOM 647 N N . GLN A 1 81 ? -52.504 -7.955 22.235 1.00 50.00 81 GLN A N 1
ATOM 648 C CA . GLN A 1 81 ? -51.706 -8.789 21.362 1.00 50.00 81 GLN A CA 1
ATOM 649 C C . GLN A 1 81 ? -50.288 -8.365 21.680 1.00 50.00 81 GLN A C 1
ATOM 651 O O . GLN A 1 81 ? -49.919 -7.194 21.528 1.00 50.00 81 GLN A O 1
ATOM 656 N N . ARG A 1 82 ? -49.556 -9.285 22.309 1.00 43.09 82 ARG A N 1
ATOM 657 C CA . ARG A 1 82 ? -48.139 -9.136 22.555 1.00 43.09 82 ARG A CA 1
ATOM 658 C C . ARG A 1 82 ? -47.572 -9.158 21.157 1.00 43.09 82 ARG A C 1
ATOM 660 O O . ARG A 1 82 ? -47.277 -10.220 20.619 1.00 43.09 82 ARG A O 1
ATOM 667 N N . ASN A 1 83 ? -47.600 -7.985 20.529 1.00 44.53 83 ASN A N 1
ATOM 668 C CA . ASN A 1 83 ? -47.104 -7.795 19.200 1.00 44.53 83 ASN A CA 1
ATOM 669 C C . ASN A 1 83 ? -45.687 -8.304 19.299 1.00 44.53 83 ASN A C 1
ATOM 671 O O . ASN A 1 83 ? -44.882 -7.844 20.116 1.00 44.53 83 ASN A O 1
ATOM 675 N N . ASN A 1 84 ? -45.464 -9.329 18.502 1.00 51.31 84 ASN A N 1
ATOM 676 C CA . ASN A 1 84 ? -44.193 -9.801 18.037 1.00 51.31 84 ASN A CA 1
ATOM 677 C C . ASN A 1 84 ? -43.482 -8.597 17.389 1.00 51.31 84 ASN A C 1
ATOM 679 O O . ASN A 1 84 ? -43.266 -8.605 16.201 1.00 51.31 84 ASN A O 1
ATOM 683 N N . LEU A 1 85 ? -43.184 -7.505 18.103 1.00 53.22 85 LEU A N 1
ATOM 684 C CA . LEU A 1 85 ? -42.557 -6.307 17.539 1.00 53.22 85 LEU A CA 1
ATOM 685 C C . LEU A 1 85 ? -41.130 -6.641 17.133 1.00 53.22 85 LEU A C 1
ATOM 687 O O . LEU A 1 85 ? -40.668 -6.182 16.103 1.00 53.22 85 LEU A O 1
ATOM 691 N N . PHE A 1 86 ? -40.468 -7.507 17.901 1.00 49.56 86 PHE A N 1
ATOM 692 C CA . PHE A 1 86 ? -39.167 -8.049 17.540 1.00 49.56 86 PHE A CA 1
ATOM 693 C C . PHE A 1 86 ? -39.256 -9.043 16.387 1.00 49.56 86 PHE A C 1
ATOM 695 O O . PHE A 1 86 ? -38.392 -9.022 15.527 1.00 49.56 86 PHE A O 1
ATOM 702 N N . SER A 1 87 ? -40.299 -9.867 16.314 1.00 53.31 87 SER A N 1
ATOM 703 C CA . SER A 1 87 ? -40.482 -10.821 15.215 1.00 53.31 87 SER A CA 1
ATOM 704 C C . SER A 1 87 ? -40.951 -10.125 13.944 1.00 53.31 87 SER A C 1
ATOM 706 O O . SER A 1 87 ? -40.364 -10.367 12.914 1.00 53.31 87 SER A O 1
ATOM 708 N N . GLN A 1 88 ? -41.898 -9.189 13.998 1.00 61.78 88 GLN A N 1
ATOM 709 C CA . GLN A 1 88 ? -42.321 -8.334 12.885 1.00 61.78 88 GLN A CA 1
ATOM 710 C C . GLN A 1 88 ? -41.203 -7.401 12.444 1.00 61.78 88 GLN A C 1
ATOM 712 O O . GLN A 1 88 ? -41.002 -7.279 11.248 1.00 61.78 88 GLN A O 1
ATOM 717 N N . ALA A 1 89 ? -40.424 -6.800 13.350 1.00 61.22 89 ALA A N 1
ATOM 718 C CA . ALA A 1 89 ? -39.233 -6.059 12.945 1.00 61.22 89 ALA A CA 1
ATOM 719 C C . ALA A 1 89 ? -38.206 -6.997 12.312 1.00 61.22 89 ALA A C 1
ATOM 721 O O . ALA A 1 89 ? -37.712 -6.669 11.251 1.00 61.22 89 ALA A O 1
ATOM 722 N N . TRP A 1 90 ? -37.936 -8.176 12.880 1.00 58.62 90 TRP A N 1
ATOM 723 C CA . TRP A 1 90 ? -37.008 -9.172 12.328 1.00 58.62 90 TRP A CA 1
ATOM 724 C C . TRP A 1 90 ? -37.484 -9.790 11.010 1.00 58.62 90 TRP A C 1
ATOM 726 O O . TRP A 1 90 ? -36.661 -10.118 10.166 1.00 58.62 90 TRP A O 1
ATOM 736 N N . GLN A 1 91 ? -38.792 -9.935 10.820 1.00 63.59 91 GLN A N 1
ATOM 737 C CA . GLN A 1 91 ? -39.432 -10.461 9.617 1.00 63.59 91 GLN A CA 1
ATOM 738 C C . GLN A 1 91 ? -39.463 -9.379 8.540 1.00 63.59 91 GLN A C 1
ATOM 740 O O . GLN A 1 91 ? -39.002 -9.654 7.445 1.00 63.59 91 GLN A O 1
ATOM 745 N N . SER A 1 92 ? -39.806 -8.130 8.866 1.00 56.62 92 SER A N 1
ATOM 746 C CA . SER A 1 92 ? -39.638 -6.988 7.956 1.00 56.62 92 SER A CA 1
ATOM 747 C C . SER A 1 92 ? -38.166 -6.729 7.614 1.00 56.62 92 SER A C 1
ATOM 749 O O . SER A 1 92 ? -37.853 -6.421 6.470 1.00 56.62 92 SER A O 1
ATOM 751 N N . PHE A 1 93 ? -37.242 -6.919 8.567 1.00 59.59 93 PHE A N 1
ATOM 752 C CA . PHE A 1 93 ? -35.799 -6.835 8.330 1.00 59.59 93 PHE A CA 1
ATOM 753 C C . PHE A 1 93 ? -35.356 -7.974 7.414 1.00 59.59 93 PHE A C 1
ATOM 755 O O . PHE A 1 93 ? -34.663 -7.696 6.452 1.00 59.59 93 PHE A O 1
ATOM 762 N N . LYS A 1 94 ? -35.786 -9.227 7.643 1.00 60.78 94 LYS A N 1
ATOM 763 C CA . LYS A 1 94 ? -35.515 -10.384 6.765 1.00 60.78 94 LYS A CA 1
ATOM 764 C C . LYS A 1 94 ? -36.091 -10.206 5.368 1.00 60.78 94 LYS A C 1
ATOM 766 O O . LYS A 1 94 ? -35.408 -10.554 4.412 1.00 60.78 94 LYS A O 1
ATOM 771 N N . ASP A 1 95 ? -37.304 -9.687 5.253 1.00 61.44 95 ASP A N 1
ATOM 772 C CA . ASP A 1 95 ? -37.996 -9.515 3.978 1.00 61.44 95 ASP A CA 1
ATOM 773 C C . ASP A 1 95 ? -37.350 -8.384 3.162 1.00 61.44 95 ASP A C 1
ATOM 775 O O . ASP A 1 95 ? -37.117 -8.552 1.964 1.00 61.44 95 ASP A O 1
ATOM 779 N N . GLU A 1 96 ? -36.922 -7.287 3.802 1.00 55.00 96 GLU A N 1
ATOM 780 C CA . GLU A 1 96 ? -36.140 -6.238 3.129 1.00 55.00 96 GLU A CA 1
ATOM 781 C C . GLU A 1 96 ? -34.682 -6.647 2.847 1.00 55.00 96 GLU A C 1
ATOM 783 O O . GLU A 1 96 ? -34.163 -6.354 1.764 1.00 55.00 96 GLU A O 1
ATOM 788 N N . ILE A 1 97 ? -34.005 -7.328 3.782 1.00 63.72 97 ILE A N 1
ATOM 789 C CA . ILE A 1 97 ? -32.611 -7.777 3.620 1.00 63.72 97 ILE A CA 1
ATOM 790 C C . ILE A 1 97 ? -32.500 -8.888 2.604 1.00 63.72 97 ILE A C 1
ATOM 792 O O . ILE A 1 97 ? -31.577 -8.832 1.810 1.00 63.72 97 ILE A O 1
ATOM 796 N N . SER A 1 98 ? -33.418 -9.852 2.578 1.00 71.88 98 SER A N 1
ATOM 797 C CA . SER A 1 98 ? -33.410 -10.949 1.611 1.00 71.88 98 SER A CA 1
ATOM 798 C C . SER A 1 98 ? -33.486 -10.402 0.187 1.00 71.88 98 SER A C 1
ATOM 800 O O . SER A 1 98 ? -32.599 -10.678 -0.616 1.00 71.88 98 SER A O 1
ATOM 802 N N . ILE A 1 99 ? -34.456 -9.534 -0.123 1.00 73.06 99 ILE A N 1
ATOM 803 C CA . ILE A 1 99 ? -34.624 -9.009 -1.488 1.00 73.06 99 ILE A CA 1
ATOM 804 C C . ILE A 1 99 ? -33.427 -8.139 -1.897 1.00 73.06 99 ILE A C 1
ATOM 806 O O . ILE A 1 99 ? -32.887 -8.307 -2.992 1.00 73.06 99 ILE A O 1
ATOM 810 N N . ARG A 1 100 ? -32.954 -7.241 -1.019 1.00 77.62 100 ARG A N 1
ATOM 811 C CA . ARG A 1 100 ? -31.800 -6.376 -1.328 1.00 77.62 100 ARG A CA 1
ATOM 812 C C . ARG A 1 100 ? -30.480 -7.147 -1.372 1.00 77.62 100 ARG A C 1
ATOM 814 O O . ARG A 1 100 ? -29.637 -6.807 -2.195 1.00 77.62 100 ARG A O 1
ATOM 821 N N . TRP A 1 101 ? -30.305 -8.199 -0.571 1.00 77.12 101 TRP A N 1
ATOM 822 C CA . TRP A 1 101 ? -29.129 -9.071 -0.646 1.00 77.12 101 TRP A CA 1
ATOM 823 C C . TRP A 1 101 ? -29.144 -9.980 -1.863 1.00 77.12 101 TRP A C 1
ATOM 825 O O . TRP A 1 101 ? -28.088 -10.160 -2.451 1.00 77.12 101 TRP A O 1
ATOM 835 N N . TRP A 1 102 ? -30.288 -10.525 -2.278 1.00 81.88 102 TRP A N 1
ATOM 836 C CA . TRP A 1 102 ? -30.381 -11.298 -3.521 1.00 81.88 102 TRP A CA 1
ATOM 837 C C . TRP A 1 102 ? -30.133 -10.413 -4.746 1.00 81.88 102 TRP A C 1
ATOM 839 O O . TRP A 1 102 ? -29.439 -10.836 -5.668 1.00 81.88 102 TRP A O 1
ATOM 849 N N . LEU A 1 103 ? -30.608 -9.161 -4.730 1.00 81.75 103 LEU A N 1
ATOM 850 C CA . LEU A 1 103 ? -30.264 -8.166 -5.752 1.00 81.75 103 LEU A CA 1
ATOM 851 C C . LEU A 1 103 ? -28.783 -7.783 -5.706 1.00 81.75 103 LEU A C 1
ATOM 853 O O . LEU A 1 103 ? -28.150 -7.697 -6.754 1.00 81.75 103 LEU A O 1
ATOM 857 N N . PHE A 1 104 ? -28.211 -7.594 -4.516 1.00 81.44 104 PHE A N 1
ATOM 858 C CA . PHE A 1 104 ? -26.784 -7.325 -4.353 1.00 81.44 104 PHE A CA 1
ATOM 859 C C . PHE A 1 104 ? -25.931 -8.514 -4.800 1.00 81.44 104 PHE A C 1
ATOM 861 O O . PHE A 1 104 ? -24.926 -8.314 -5.465 1.00 81.44 104 PHE A O 1
ATOM 868 N N . LEU A 1 105 ? -26.352 -9.744 -4.502 1.00 83.38 105 LEU A N 1
ATOM 869 C CA . LEU A 1 105 ? -25.697 -10.979 -4.920 1.00 83.38 105 LEU A CA 1
ATOM 870 C C . LEU A 1 105 ? -25.804 -11.170 -6.435 1.00 83.38 105 LEU A C 1
ATOM 872 O O . LEU A 1 105 ? -24.817 -11.531 -7.066 1.00 83.38 105 LEU A O 1
ATOM 876 N N . GLY A 1 106 ? -26.963 -10.880 -7.031 1.00 85.75 106 GLY A N 1
ATOM 877 C CA . GLY A 1 106 ? -27.159 -10.884 -8.480 1.00 85.75 106 GLY A CA 1
ATOM 878 C C . GLY A 1 106 ? -26.303 -9.827 -9.180 1.00 85.75 106 GLY A C 1
ATOM 879 O O . GLY A 1 106 ? -25.592 -10.148 -10.128 1.00 85.75 106 GLY A O 1
ATOM 880 N N . LEU A 1 107 ? -26.290 -8.590 -8.673 1.00 85.06 107 LEU A N 1
ATOM 881 C CA . LEU A 1 107 ? -25.415 -7.521 -9.162 1.00 85.06 107 LEU A CA 1
AT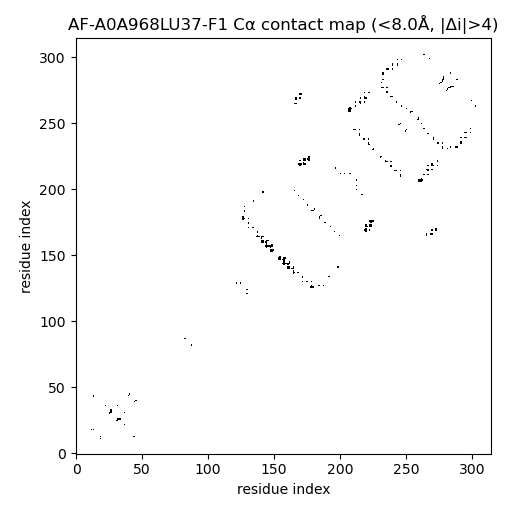OM 882 C C . LEU A 1 107 ? -23.940 -7.894 -8.992 1.00 85.06 107 LEU A C 1
ATOM 884 O O . LEU A 1 107 ? -23.159 -7.718 -9.918 1.00 85.06 107 LEU A O 1
ATOM 888 N N . PHE A 1 108 ? -23.561 -8.442 -7.839 1.00 85.19 108 PHE A N 1
ATOM 889 C CA . PHE A 1 108 ? -22.205 -8.903 -7.568 1.00 85.19 108 PHE A CA 1
ATOM 890 C C . PHE A 1 108 ? -21.806 -10.021 -8.524 1.00 85.19 108 PHE A C 1
ATOM 892 O O . PHE A 1 108 ? -20.707 -9.976 -9.056 1.00 85.19 108 PHE A O 1
ATOM 899 N N . LEU A 1 109 ? -22.688 -10.981 -8.804 1.00 86.38 109 LEU A N 1
ATOM 900 C CA . LEU A 1 109 ? -22.428 -12.058 -9.755 1.00 86.38 109 LEU A CA 1
ATOM 901 C C . LEU A 1 109 ? -22.274 -11.523 -11.184 1.00 86.38 109 LEU A C 1
ATOM 903 O O . LEU A 1 109 ? -21.366 -11.948 -11.894 1.00 86.38 109 LEU A O 1
ATOM 907 N N . VAL A 1 110 ? -23.102 -10.558 -11.597 1.00 89.25 110 VAL A N 1
ATOM 908 C CA . VAL A 1 110 ? -22.985 -9.886 -12.903 1.00 89.25 110 VAL A CA 1
ATOM 909 C C . VAL A 1 110 ? -21.680 -9.096 -12.995 1.00 89.25 110 VAL A C 1
ATOM 911 O O . VAL A 1 110 ? -20.950 -9.226 -13.975 1.00 89.25 110 VAL A O 1
ATOM 914 N N . VAL A 1 111 ? -21.343 -8.319 -11.965 1.00 85.19 111 VAL A N 1
ATOM 915 C CA . VAL A 1 111 ? -20.102 -7.536 -11.903 1.00 85.19 111 VAL A CA 1
ATOM 916 C C . VAL A 1 111 ? -18.881 -8.448 -11.817 1.00 85.19 111 VAL A C 1
ATOM 918 O O . VAL A 1 111 ? -17.892 -8.174 -12.482 1.00 85.19 111 VAL A O 1
ATOM 921 N N . ALA A 1 112 ? -18.935 -9.551 -11.072 1.00 78.69 112 ALA A N 1
ATOM 922 C CA . ALA A 1 112 ? -17.858 -10.532 -10.973 1.00 78.69 112 ALA A CA 1
ATOM 923 C C . ALA A 1 112 ? -17.696 -11.327 -12.273 1.00 78.69 112 ALA A C 1
ATOM 925 O O . ALA A 1 112 ? -16.573 -11.615 -12.669 1.00 78.69 112 ALA A O 1
ATOM 926 N N . SER A 1 113 ? -18.787 -11.632 -12.979 1.00 81.94 113 SER A N 1
ATOM 927 C CA . SER A 1 113 ? -18.740 -12.260 -14.303 1.00 81.94 113 SER A CA 1
ATOM 928 C C . SER A 1 113 ? -18.176 -11.295 -15.353 1.00 81.94 113 SER A C 1
ATOM 930 O O . SER A 1 113 ? -17.262 -11.655 -16.094 1.00 81.94 113 SER A O 1
ATOM 932 N N . SER A 1 114 ? -18.617 -10.034 -15.349 1.00 81.81 114 SER A N 1
ATOM 933 C CA . SER A 1 114 ? -18.064 -8.975 -16.203 1.00 81.81 114 SER A CA 1
ATOM 934 C C . SER A 1 114 ? -16.604 -8.666 -15.861 1.00 81.81 114 SER A C 1
ATOM 936 O O . SER A 1 114 ? -15.791 -8.446 -16.754 1.00 81.81 114 SER A O 1
ATOM 938 N N . GLY A 1 115 ? -16.260 -8.657 -14.576 1.00 79.56 115 GLY A N 1
ATOM 939 C CA . GLY A 1 115 ? -14.912 -8.438 -14.066 1.00 79.56 115 GLY A CA 1
ATOM 940 C C . GLY A 1 115 ? -13.991 -9.611 -14.377 1.00 79.56 115 GLY A C 1
ATOM 941 O O . GLY A 1 115 ? -12.855 -9.395 -14.778 1.00 79.56 115 GLY A O 1
ATOM 942 N N . GLY A 1 116 ? -14.490 -10.846 -14.291 1.00 79.00 116 GLY A N 1
ATOM 943 C CA . GLY A 1 116 ? -13.789 -12.054 -14.721 1.00 79.00 116 GLY A CA 1
ATOM 944 C C . GLY A 1 116 ? -13.521 -12.047 -16.225 1.00 79.00 116 GLY A C 1
ATOM 945 O O . GLY A 1 116 ? -12.403 -12.323 -16.652 1.00 79.00 116 GLY A O 1
ATOM 946 N N . MET A 1 117 ? -14.497 -11.624 -17.034 1.00 77.00 117 MET A N 1
ATOM 947 C CA . MET A 1 117 ? -14.300 -11.408 -18.472 1.00 77.00 117 MET A CA 1
ATOM 948 C C . MET A 1 117 ? -13.268 -10.305 -18.744 1.00 77.00 117 MET A C 1
ATOM 950 O O . MET A 1 117 ? -12.360 -10.504 -19.551 1.00 77.00 117 MET A O 1
ATOM 954 N N . ALA A 1 118 ? -13.328 -9.181 -18.028 1.00 77.06 118 ALA A N 1
ATOM 955 C CA . ALA A 1 118 ? -12.316 -8.130 -18.120 1.00 77.06 118 ALA A CA 1
ATOM 956 C C . ALA A 1 118 ? -10.923 -8.624 -17.683 1.00 77.06 118 ALA A C 1
ATOM 958 O O . ALA A 1 118 ? -9.927 -8.256 -18.302 1.00 77.06 118 ALA A O 1
ATOM 959 N N . ALA A 1 119 ? -10.844 -9.516 -16.692 1.00 78.31 119 ALA A N 1
ATOM 960 C CA . ALA A 1 119 ? -9.600 -10.139 -16.248 1.00 78.31 119 ALA A CA 1
ATOM 961 C C . ALA A 1 119 ? -9.006 -11.077 -17.314 1.00 78.31 119 ALA A C 1
ATOM 963 O O . ALA A 1 119 ? -7.793 -11.083 -17.506 1.00 78.31 119 ALA A O 1
ATOM 964 N N . THR A 1 120 ? -9.823 -11.807 -18.087 1.00 80.56 120 THR A N 1
ATOM 965 C CA . THR A 1 120 ? -9.301 -12.583 -19.237 1.00 80.56 120 THR A CA 1
ATOM 966 C C . THR A 1 120 ? -8.736 -11.696 -20.350 1.00 80.56 120 THR A C 1
ATOM 968 O O . THR A 1 120 ? -7.887 -12.137 -21.119 1.00 80.56 120 THR A O 1
ATOM 971 N N . GLN A 1 121 ? -9.169 -10.434 -20.416 1.00 82.62 121 GLN A N 1
ATOM 972 C CA . GLN A 1 121 ? -8.678 -9.433 -21.365 1.00 82.62 121 GLN A CA 1
ATOM 973 C C . GLN A 1 121 ? -7.681 -8.455 -20.734 1.00 82.62 121 GLN A C 1
ATOM 975 O O . GLN A 1 121 ? -7.357 -7.443 -21.351 1.00 82.62 121 GLN A O 1
ATOM 980 N N . TRP A 1 122 ? -7.168 -8.746 -19.533 1.00 80.12 122 TRP A N 1
ATOM 981 C CA . TRP A 1 122 ? -6.360 -7.810 -18.748 1.00 80.12 122 TRP A CA 1
ATOM 982 C C . TRP A 1 122 ? -5.177 -7.231 -19.532 1.00 80.12 122 TRP A C 1
ATOM 984 O O . TRP A 1 122 ? -4.969 -6.023 -19.532 1.00 80.12 122 TRP A O 1
ATOM 994 N N . GLN A 1 123 ? -4.479 -8.081 -20.292 1.00 81.56 123 GLN A N 1
ATOM 995 C CA . GLN A 1 123 ? -3.330 -7.693 -21.119 1.00 81.56 123 GLN A CA 1
ATOM 996 C C . GLN A 1 123 ? -3.681 -6.786 -22.309 1.00 81.56 123 GLN A C 1
ATOM 998 O O . GLN A 1 123 ? -2.791 -6.162 -22.877 1.00 81.56 123 GLN A O 1
ATOM 1003 N N . ARG A 1 124 ? -4.953 -6.718 -22.726 1.00 84.00 124 ARG A N 1
ATOM 1004 C CA . ARG A 1 124 ? -5.386 -5.851 -23.836 1.00 84.00 124 ARG A CA 1
ATOM 1005 C C . ARG A 1 124 ? -5.707 -4.430 -23.391 1.00 84.00 124 ARG A C 1
ATOM 1007 O O . ARG A 1 124 ? -5.842 -3.551 -24.240 1.00 84.00 124 ARG A O 1
ATOM 1014 N N . PHE A 1 125 ? -5.871 -4.203 -22.092 1.00 83.88 125 PHE A N 1
ATOM 1015 C CA . PHE A 1 125 ? -6.132 -2.872 -21.568 1.00 83.88 125 PHE A CA 1
ATOM 1016 C C . PHE A 1 125 ? -4.835 -2.074 -21.437 1.00 83.88 125 PHE A C 1
ATOM 1018 O O . PHE A 1 125 ? -3.804 -2.649 -21.087 1.00 83.88 125 PHE A O 1
ATOM 1025 N N . PRO A 1 126 ? -4.877 -0.751 -21.673 1.00 86.81 126 PRO A N 1
ATOM 1026 C CA . PRO A 1 126 ? -3.707 0.095 -21.486 1.00 86.81 126 PRO A CA 1
ATOM 1027 C C . PRO A 1 126 ? -3.260 0.070 -20.019 1.00 86.81 126 PRO A C 1
ATOM 1029 O O . PRO A 1 126 ? -4.100 0.003 -19.116 1.00 86.81 126 PRO A O 1
ATOM 1032 N N . ASP A 1 127 ? -1.954 0.196 -19.784 1.00 87.94 127 ASP A N 1
ATOM 1033 C CA . ASP A 1 127 ? -1.343 0.128 -18.445 1.00 87.94 127 ASP A CA 1
ATOM 1034 C C . ASP A 1 127 ? -1.994 1.108 -17.458 1.00 87.94 127 ASP A C 1
ATOM 1036 O O . ASP A 1 127 ? -2.252 0.778 -16.301 1.00 87.94 127 ASP A O 1
ATOM 1040 N N . THR A 1 128 ? -2.369 2.296 -17.944 1.00 89.62 128 THR A N 1
ATOM 1041 C CA . THR A 1 128 ? -3.085 3.317 -17.169 1.00 89.62 128 THR A CA 1
ATOM 1042 C C . THR A 1 128 ? -4.419 2.811 -16.615 1.00 89.62 128 THR A C 1
ATOM 1044 O O . THR A 1 128 ? -4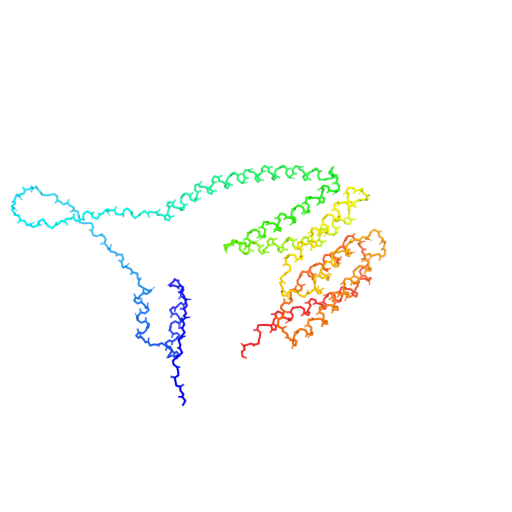.779 3.136 -15.485 1.00 89.62 128 THR A O 1
ATOM 1047 N N . LEU A 1 129 ? -5.166 2.013 -17.385 1.00 86.94 129 LEU A N 1
ATOM 1048 C CA . LEU A 1 129 ? -6.457 1.477 -16.949 1.00 86.94 129 LEU A CA 1
ATOM 1049 C C . LEU A 1 129 ? -6.274 0.297 -15.991 1.00 86.94 129 LEU A C 1
ATOM 1051 O O . LEU A 1 129 ? -6.998 0.209 -15.000 1.00 86.94 129 LEU A O 1
ATOM 1055 N N . GLN A 1 130 ? -5.281 -0.563 -16.241 1.00 88.81 130 GLN A N 1
ATOM 1056 C CA . GLN A 1 130 ? -4.918 -1.645 -15.318 1.00 88.81 130 GLN A CA 1
ATOM 1057 C C . GLN A 1 130 ? -4.552 -1.080 -13.936 1.00 88.81 130 GLN A C 1
ATOM 1059 O O . GLN A 1 130 ? -5.075 -1.527 -12.913 1.00 88.81 130 GLN A O 1
ATOM 1064 N N . TYR A 1 131 ? -3.723 -0.033 -13.910 1.00 91.94 131 TYR A N 1
ATOM 1065 C CA . TYR A 1 131 ? -3.403 0.709 -12.693 1.00 91.94 131 TYR A CA 1
ATOM 1066 C C . TYR A 1 131 ? -4.631 1.402 -12.086 1.00 91.94 131 TYR A C 1
ATOM 1068 O O . TYR A 1 131 ? -4.848 1.344 -10.874 1.00 91.94 131 TYR A O 1
ATOM 1076 N N . GLY A 1 132 ? -5.466 2.027 -12.921 1.00 91.38 132 GLY A N 1
ATOM 1077 C CA . GLY A 1 132 ? -6.675 2.723 -12.484 1.00 91.38 132 GLY A CA 1
ATOM 1078 C C . GLY A 1 132 ? -7.613 1.836 -11.665 1.00 91.38 132 GLY A C 1
ATOM 1079 O O . GLY A 1 132 ? -8.255 2.320 -10.733 1.00 91.38 132 GLY A O 1
ATOM 1080 N N . ILE A 1 133 ? -7.643 0.532 -11.942 1.00 90.31 133 ILE A N 1
ATOM 1081 C CA . ILE A 1 133 ? -8.416 -0.442 -11.166 1.00 90.31 133 ILE A CA 1
ATOM 1082 C C . ILE A 1 133 ? -7.833 -0.618 -9.756 1.00 90.31 133 ILE A C 1
ATOM 1084 O O . ILE A 1 133 ? -8.580 -0.526 -8.782 1.00 90.31 133 ILE A O 1
ATOM 1088 N N . LEU A 1 134 ? -6.514 -0.798 -9.619 1.00 92.44 134 LEU A N 1
ATOM 1089 C CA . LEU A 1 134 ? -5.842 -0.882 -8.312 1.00 92.44 134 LEU A CA 1
ATOM 1090 C C . LEU A 1 134 ? -6.065 0.391 -7.481 1.00 92.44 134 LEU A C 1
ATOM 1092 O O . LEU A 1 134 ? -6.438 0.327 -6.302 1.00 92.44 134 LEU A O 1
ATOM 1096 N N . TRP A 1 135 ? -5.890 1.551 -8.114 1.00 95.25 135 TRP A N 1
ATOM 1097 C CA . TRP A 1 135 ? -6.121 2.842 -7.475 1.00 95.25 135 TRP A CA 1
ATOM 1098 C C . TRP A 1 135 ? -7.582 2.984 -7.025 1.00 95.25 135 TRP A C 1
ATOM 1100 O O . TRP A 1 135 ? -7.846 3.349 -5.879 1.00 95.25 135 TRP A O 1
ATOM 1110 N N . SER A 1 136 ? -8.536 2.582 -7.870 1.00 93.50 136 SER A N 1
ATOM 1111 C CA . SER A 1 136 ? -9.971 2.608 -7.551 1.00 93.50 136 SER A CA 1
ATOM 1112 C C . SER A 1 136 ? -10.325 1.729 -6.353 1.00 93.50 136 SER A C 1
ATOM 1114 O O . SER A 1 136 ? -11.057 2.182 -5.475 1.00 93.50 136 SER A O 1
ATOM 1116 N N . TYR A 1 137 ? -9.784 0.509 -6.256 1.00 92.06 137 TYR A N 1
ATOM 1117 C CA . TYR A 1 137 ? -9.988 -0.341 -5.075 1.00 92.06 137 TYR A CA 1
ATOM 1118 C C . TYR A 1 137 ? -9.483 0.328 -3.799 1.00 92.06 137 TYR A C 1
ATOM 1120 O O . TYR A 1 137 ? -10.164 0.309 -2.774 1.00 92.06 137 TYR A O 1
ATOM 1128 N N . THR A 1 138 ? -8.321 0.973 -3.879 1.00 94.38 138 THR A N 1
ATOM 1129 C CA . THR A 1 138 ? -7.724 1.690 -2.748 1.00 94.38 138 THR A CA 1
ATOM 1130 C C . THR A 1 138 ? -8.627 2.836 -2.284 1.00 94.38 138 THR A C 1
ATOM 1132 O O . THR A 1 138 ? -8.894 2.972 -1.088 1.00 94.38 138 THR A O 1
ATOM 1135 N N . LEU A 1 139 ? -9.171 3.613 -3.229 1.00 95.25 139 LEU A N 1
ATOM 1136 C CA . LEU A 1 139 ? -10.129 4.682 -2.942 1.00 95.25 139 LEU A CA 1
ATOM 1137 C C . LEU A 1 139 ? -11.433 4.143 -2.350 1.00 95.25 139 LEU A C 1
ATOM 1139 O O . LEU A 1 139 ? -11.903 4.665 -1.343 1.00 95.25 139 LEU A O 1
ATOM 1143 N N . ILE A 1 140 ? -12.008 3.092 -2.939 1.00 93.50 140 ILE A N 1
ATOM 1144 C CA . ILE A 1 140 ? -13.263 2.491 -2.471 1.00 93.50 140 ILE A CA 1
ATOM 1145 C C . ILE A 1 140 ? -13.095 1.963 -1.046 1.00 93.50 140 ILE A C 1
ATOM 1147 O O . ILE A 1 140 ? -13.929 2.257 -0.191 1.00 93.50 140 ILE A O 1
ATOM 1151 N N . PHE A 1 141 ? -12.011 1.243 -0.756 1.00 92.88 141 PHE A N 1
ATOM 1152 C CA . PHE A 1 141 ? -11.730 0.747 0.591 1.00 92.88 141 PHE A CA 1
ATOM 1153 C C . PHE A 1 141 ? -11.560 1.875 1.602 1.00 92.88 141 PHE A C 1
ATOM 1155 O O . PHE A 1 141 ? -12.100 1.793 2.708 1.00 92.88 141 PHE A O 1
ATOM 1162 N N . TRP A 1 142 ? -10.888 2.960 1.220 1.00 92.88 142 TRP A N 1
ATOM 1163 C CA . TRP A 1 142 ? -10.777 4.128 2.082 1.00 92.88 142 TRP A CA 1
ATOM 1164 C C . TRP A 1 142 ? -12.132 4.813 2.318 1.00 92.88 142 TRP A C 1
ATOM 1166 O O . TRP A 1 142 ? -12.489 5.048 3.471 1.00 92.88 142 TRP A O 1
ATOM 1176 N N . ILE A 1 143 ? -12.919 5.078 1.267 1.00 93.00 143 ILE A N 1
ATOM 1177 C CA . ILE A 1 143 ? -14.231 5.745 1.361 1.00 93.00 143 ILE A CA 1
ATOM 1178 C C . ILE A 1 143 ? -15.203 4.909 2.193 1.00 93.00 143 ILE A C 1
ATOM 1180 O O . ILE A 1 143 ? -15.798 5.410 3.149 1.00 93.00 143 ILE A O 1
ATOM 1184 N N . VAL A 1 144 ? -15.359 3.629 1.848 1.00 91.94 144 VAL A N 1
ATOM 1185 C CA . VAL A 1 144 ? -16.262 2.712 2.552 1.00 91.94 144 VAL A CA 1
ATOM 1186 C C . VAL A 1 144 ? -15.788 2.515 3.985 1.00 91.94 144 VAL A C 1
ATOM 1188 O O . VAL A 1 144 ? -16.610 2.523 4.895 1.00 91.94 144 VAL A O 1
ATOM 1191 N N . GLY A 1 145 ? -14.478 2.412 4.218 1.00 88.75 145 GLY A N 1
ATOM 1192 C CA . GLY A 1 145 ? -13.916 2.269 5.557 1.00 88.75 145 GLY A CA 1
ATOM 1193 C C . GLY A 1 145 ? -14.158 3.519 6.398 1.00 88.75 145 GLY A C 1
ATOM 1194 O O . GLY A 1 145 ? -14.573 3.433 7.550 1.00 88.75 145 GLY A O 1
ATOM 1195 N N . PHE A 1 146 ? -13.960 4.705 5.824 1.00 88.81 146 PHE A N 1
ATOM 1196 C CA . PHE A 1 146 ? -14.266 5.983 6.466 1.00 88.81 146 PHE A CA 1
ATOM 1197 C C . PHE A 1 146 ? -15.754 6.126 6.800 1.00 88.81 146 PHE A C 1
ATOM 1199 O O . PHE A 1 146 ? -16.102 6.530 7.911 1.00 88.81 146 PHE A O 1
ATOM 1206 N N . TRP A 1 147 ? -16.634 5.754 5.871 1.00 90.88 147 TRP A N 1
ATOM 1207 C CA . TRP A 1 147 ? -18.079 5.779 6.081 1.00 90.88 147 TRP A CA 1
ATOM 1208 C C . TRP A 1 147 ? -18.528 4.762 7.141 1.00 90.88 147 TRP A C 1
ATOM 1210 O O . TRP A 1 147 ? -19.269 5.118 8.058 1.00 90.88 147 TRP A O 1
ATOM 1220 N N . ALA A 1 148 ? -18.028 3.527 7.077 1.00 87.56 148 ALA A N 1
ATOM 1221 C CA . ALA A 1 148 ? -18.333 2.465 8.032 1.00 87.56 148 ALA A CA 1
ATOM 1222 C C . ALA A 1 148 ? -17.844 2.797 9.450 1.00 87.56 148 ALA A C 1
ATOM 1224 O O . ALA A 1 148 ? -18.495 2.420 10.421 1.00 87.56 148 ALA A O 1
ATOM 1225 N N . ASN A 1 149 ? -16.753 3.562 9.593 1.00 85.88 149 ASN A N 1
ATOM 1226 C CA . ASN A 1 149 ? -16.236 3.972 10.903 1.00 85.88 149 ASN A CA 1
ATOM 1227 C C . ASN A 1 149 ? -17.215 4.879 11.673 1.00 85.88 149 ASN A C 1
ATOM 1229 O O . ASN A 1 149 ? -17.149 4.975 12.898 1.00 85.88 149 ASN A O 1
ATOM 1233 N N . ARG A 1 150 ? -18.146 5.536 10.965 1.00 86.62 150 ARG A N 1
ATOM 1234 C CA . ARG A 1 150 ? -19.213 6.340 11.582 1.00 86.62 150 ARG A CA 1
ATOM 1235 C C . ARG A 1 150 ? -20.344 5.491 12.167 1.00 86.62 150 ARG A C 1
ATOM 1237 O O . ARG A 1 150 ? -21.162 6.028 12.904 1.00 86.62 150 ARG A O 1
ATOM 1244 N N . GLN A 1 151 ? -20.403 4.195 11.858 1.00 86.69 151 GLN A N 1
ATOM 1245 C CA . GLN A 1 151 ? -21.431 3.287 12.362 1.00 86.69 151 GLN A CA 1
ATOM 1246 C C . GLN A 1 151 ? -20.908 2.499 13.564 1.00 86.69 151 GLN A C 1
ATOM 1248 O O . GLN A 1 151 ? -19.874 1.837 13.488 1.00 86.69 15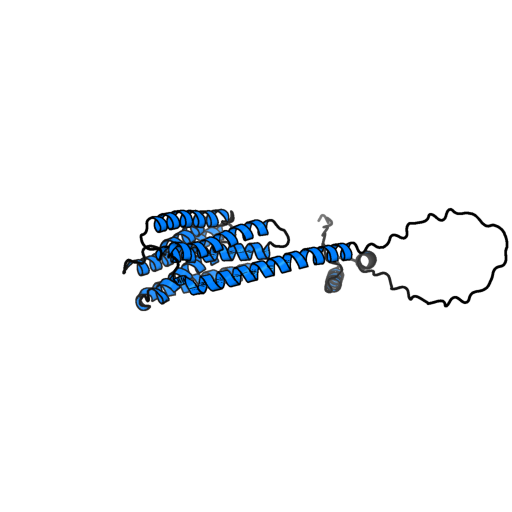1 GLN A O 1
ATOM 1253 N N . GLU A 1 152 ? -21.636 2.534 14.680 1.00 77.56 152 GLU A N 1
ATOM 1254 C CA . GLU A 1 152 ? -21.188 1.939 15.948 1.00 77.56 152 GLU A CA 1
ATOM 1255 C C . GLU A 1 152 ? -20.984 0.417 15.866 1.00 77.56 152 GLU A C 1
ATOM 1257 O O . GLU A 1 152 ? -20.071 -0.110 16.498 1.00 77.56 152 GLU A O 1
ATOM 1262 N N . GLY A 1 153 ? -21.759 -0.276 15.023 1.00 83.50 153 GLY A N 1
ATOM 1263 C CA . GLY A 1 153 ? -21.682 -1.731 14.843 1.00 83.50 153 GLY A CA 1
ATOM 1264 C C . GLY A 1 153 ? -20.633 -2.232 13.842 1.00 83.50 153 GLY A C 1
ATOM 1265 O O . GLY A 1 153 ? -20.383 -3.432 13.794 1.00 83.50 153 GLY A O 1
ATOM 1266 N N . LEU A 1 154 ? -20.009 -1.357 13.041 1.00 84.44 154 LEU A N 1
ATOM 1267 C CA . LEU A 1 154 ? -19.109 -1.757 11.939 1.00 84.44 154 LEU A CA 1
ATOM 1268 C C . LEU A 1 154 ? -17.666 -1.271 12.112 1.00 84.44 154 LEU A C 1
ATOM 1270 O O . LEU A 1 154 ? -16.870 -1.356 11.178 1.00 84.44 154 LEU A O 1
ATOM 1274 N N . ARG A 1 155 ? -17.298 -0.788 13.303 1.00 84.88 155 ARG A N 1
ATOM 1275 C CA . ARG A 1 155 ? -15.963 -0.223 13.566 1.00 84.88 155 ARG A CA 1
ATOM 1276 C C . ARG A 1 155 ? -14.822 -1.191 13.263 1.00 84.88 155 ARG A C 1
ATOM 1278 O O . ARG A 1 155 ? -13.809 -0.764 12.723 1.00 84.88 155 ARG A O 1
ATOM 1285 N N . LEU A 1 156 ? -14.989 -2.480 13.566 1.00 83.50 156 LEU A N 1
ATOM 1286 C CA . LEU A 1 156 ? -13.965 -3.486 13.276 1.00 83.50 156 LEU A CA 1
ATOM 1287 C C . LEU A 1 156 ? -13.747 -3.618 11.763 1.00 83.50 156 LEU A C 1
ATOM 1289 O O . LEU A 1 156 ? -12.626 -3.485 11.286 1.00 83.50 156 LEU A O 1
ATOM 1293 N N . THR A 1 157 ? -14.831 -3.774 11.001 1.00 87.62 157 THR A N 1
ATOM 1294 C CA . THR A 1 157 ? -14.791 -3.849 9.535 1.00 87.62 157 THR A CA 1
ATOM 1295 C C . THR A 1 157 ? -14.223 -2.570 8.923 1.00 87.62 157 THR A C 1
ATOM 1297 O O . THR A 1 157 ? -13.423 -2.632 7.993 1.00 87.62 157 THR A O 1
ATOM 1300 N N . ALA A 1 158 ? -14.586 -1.408 9.469 1.00 87.62 158 ALA A N 1
ATOM 1301 C CA . ALA A 1 158 ? -14.060 -0.116 9.053 1.00 87.62 158 ALA A CA 1
ATOM 1302 C C . ALA A 1 158 ? -12.543 -0.015 9.252 1.00 87.62 158 ALA A C 1
ATOM 1304 O O . ALA A 1 158 ? -11.834 0.416 8.343 1.00 87.62 158 ALA A O 1
ATOM 1305 N N . GLN A 1 159 ? -12.043 -0.453 10.412 1.00 87.62 159 GLN A N 1
ATOM 1306 C CA . GLN A 1 159 ? -10.612 -0.503 10.702 1.00 87.62 159 GLN A CA 1
ATOM 1307 C C . GLN A 1 159 ? -9.893 -1.450 9.748 1.00 87.62 159 GLN A C 1
ATOM 1309 O O . GLN A 1 159 ? -8.909 -1.043 9.141 1.00 87.62 159 GLN A O 1
ATOM 1314 N N . THR A 1 160 ? -10.407 -2.666 9.546 1.00 89.69 160 THR A N 1
ATOM 1315 C CA . THR A 1 160 ? -9.817 -3.626 8.605 1.00 89.69 160 THR A CA 1
ATOM 1316 C C . THR A 1 160 ? -9.738 -3.045 7.196 1.00 89.69 160 THR A C 1
ATOM 1318 O O . THR A 1 160 ? -8.687 -3.117 6.564 1.00 89.69 160 THR A O 1
ATOM 1321 N N . LEU A 1 161 ? -10.812 -2.417 6.714 1.00 90.69 161 LEU A N 1
ATOM 1322 C CA . LEU A 1 161 ? -10.857 -1.864 5.363 1.00 90.69 161 LEU A CA 1
ATOM 1323 C C . LEU A 1 161 ? -9.902 -0.676 5.188 1.00 90.69 161 LEU A C 1
ATOM 1325 O O . LEU A 1 161 ? -9.212 -0.582 4.174 1.00 90.69 161 LEU A O 1
ATOM 1329 N N . GLN A 1 162 ? -9.802 0.194 6.196 1.00 89.81 162 GLN A N 1
ATOM 1330 C CA . GLN A 1 162 ? -8.827 1.285 6.203 1.00 89.81 162 GLN A CA 1
ATOM 1331 C C . GLN A 1 162 ? -7.390 0.760 6.277 1.00 89.81 162 GLN A C 1
ATOM 1333 O O . GLN A 1 162 ? -6.537 1.237 5.536 1.00 89.81 162 GLN A O 1
ATOM 1338 N N . THR A 1 163 ? -7.111 -0.246 7.110 1.00 89.81 163 THR A N 1
ATOM 1339 C CA . THR A 1 163 ? -5.796 -0.898 7.169 1.00 89.81 163 THR A CA 1
ATOM 1340 C C . THR A 1 163 ? -5.424 -1.489 5.814 1.00 89.81 163 THR A C 1
ATOM 1342 O O . THR A 1 163 ? -4.322 -1.238 5.335 1.00 89.81 163 THR A O 1
ATOM 1345 N N . ILE A 1 164 ? -6.343 -2.199 5.156 1.00 92.19 164 ILE A N 1
ATOM 1346 C CA . ILE A 1 164 ? -6.126 -2.720 3.800 1.00 92.19 164 ILE A CA 1
ATOM 1347 C C . ILE A 1 164 ? -5.815 -1.571 2.834 1.00 92.19 164 ILE A C 1
ATOM 1349 O O . ILE A 1 164 ? -4.814 -1.640 2.126 1.00 92.19 164 ILE A O 1
ATOM 1353 N N . ALA A 1 165 ? -6.605 -0.492 2.841 1.00 92.00 165 ALA A N 1
ATOM 1354 C CA . ALA A 1 165 ? -6.359 0.666 1.981 1.00 92.00 165 ALA A CA 1
ATOM 1355 C C . ALA A 1 165 ? -4.947 1.252 2.177 1.00 92.00 165 ALA A C 1
ATOM 1357 O O . ALA A 1 165 ? -4.299 1.623 1.203 1.00 92.00 165 ALA A O 1
ATOM 1358 N N . LEU A 1 166 ? -4.440 1.279 3.412 1.00 91.19 166 LEU A N 1
ATOM 1359 C CA . LEU A 1 166 ? -3.088 1.753 3.723 1.00 91.19 166 LEU A CA 1
ATOM 1360 C C . LEU A 1 166 ? -1.992 0.794 3.274 1.00 91.19 166 LEU A C 1
ATOM 1362 O O . LEU A 1 166 ? -0.974 1.240 2.751 1.00 91.19 166 LEU A O 1
ATOM 1366 N N . LEU A 1 167 ? -2.192 -0.511 3.456 1.00 92.88 167 LEU A N 1
ATOM 1367 C CA . LEU A 1 167 ? -1.266 -1.534 2.963 1.00 92.88 167 LEU A CA 1
ATOM 1368 C C . LEU A 1 167 ? -1.178 -1.503 1.434 1.00 92.88 167 LEU A C 1
ATOM 1370 O O . LEU A 1 167 ? -0.132 -1.788 0.861 1.00 92.88 167 LEU A O 1
ATOM 1374 N N . LEU A 1 168 ? -2.250 -1.093 0.759 1.00 94.31 168 LEU A N 1
ATOM 1375 C CA . LEU A 1 168 ? -2.228 -0.901 -0.682 1.00 94.31 168 LEU A CA 1
ATOM 1376 C C . LEU A 1 168 ? -1.402 0.323 -1.107 1.00 94.31 168 LEU A C 1
ATOM 1378 O O . LEU A 1 168 ? -0.990 0.362 -2.262 1.00 94.31 168 LEU A O 1
ATOM 1382 N N . ILE A 1 169 ? -1.110 1.302 -0.241 1.00 94.62 169 ILE A N 1
ATOM 1383 C CA . ILE A 1 169 ? -0.393 2.527 -0.646 1.00 94.62 169 ILE A CA 1
ATOM 1384 C C . ILE A 1 169 ? 1.001 2.216 -1.226 1.00 94.62 169 ILE A C 1
ATOM 1386 O O . ILE A 1 169 ? 1.219 2.575 -2.385 1.00 94.62 169 ILE A O 1
ATOM 1390 N N . PRO A 1 170 ? 1.923 1.512 -0.532 1.00 94.75 170 PRO A N 1
ATOM 1391 C CA . PRO A 1 170 ? 3.229 1.175 -1.106 1.00 94.75 170 PRO A CA 1
ATOM 1392 C C . PRO A 1 170 ? 3.109 0.361 -2.400 1.00 94.75 170 PRO A C 1
ATOM 1394 O O . PRO A 1 170 ? 3.869 0.566 -3.343 1.00 94.75 170 PRO A O 1
ATOM 1397 N N . VAL A 1 171 ? 2.101 -0.515 -2.481 1.00 95.00 171 VAL A N 1
ATOM 1398 C CA . VAL A 1 171 ? 1.821 -1.321 -3.679 1.00 95.00 171 VAL A CA 1
ATOM 1399 C C . VAL A 1 171 ? 1.364 -0.447 -4.852 1.00 95.00 171 VAL A C 1
ATOM 1401 O O . VAL A 1 171 ? 1.798 -0.672 -5.978 1.00 95.00 171 VAL A O 1
ATOM 1404 N N . ASN A 1 172 ? 0.544 0.581 -4.612 1.00 95.56 172 ASN A N 1
ATOM 1405 C CA . ASN A 1 172 ? 0.150 1.541 -5.647 1.00 95.56 172 ASN A CA 1
ATOM 1406 C C . ASN A 1 172 ? 1.359 2.327 -6.159 1.00 95.56 172 ASN A C 1
ATOM 1408 O O . ASN A 1 172 ? 1.506 2.491 -7.366 1.00 95.56 172 ASN A O 1
ATOM 1412 N N . PHE A 1 173 ? 2.235 2.791 -5.265 1.00 95.06 173 PHE A N 1
ATOM 1413 C CA . PHE A 1 173 ? 3.446 3.508 -5.668 1.00 95.06 173 PHE A CA 1
ATOM 1414 C C . PHE A 1 173 ? 4.397 2.628 -6.474 1.00 95.06 173 PHE A C 1
ATOM 1416 O O . PHE A 1 173 ? 4.952 3.086 -7.470 1.00 95.06 173 PHE A O 1
ATOM 1423 N N . TRP A 1 174 ? 4.534 1.358 -6.098 1.00 94.06 174 TRP A N 1
ATOM 1424 C CA . TRP A 1 174 ? 5.236 0.384 -6.920 1.00 94.06 174 TRP A CA 1
ATOM 1425 C C . TRP A 1 174 ? 4.586 0.228 -8.302 1.00 94.06 174 TRP A C 1
ATOM 1427 O O . TRP A 1 174 ? 5.283 0.336 -9.307 1.00 94.06 174 TRP A O 1
ATOM 1437 N N . ALA A 1 175 ? 3.269 0.032 -8.380 1.00 92.88 175 ALA A N 1
ATOM 1438 C CA . ALA A 1 175 ? 2.579 -0.123 -9.660 1.00 92.88 175 ALA A CA 1
ATOM 1439 C C . ALA A 1 175 ? 2.725 1.110 -10.574 1.00 92.88 175 ALA A C 1
ATOM 1441 O O . ALA A 1 175 ? 2.807 0.958 -11.791 1.00 92.88 175 ALA A O 1
ATOM 1442 N N . MET A 1 176 ? 2.816 2.315 -9.998 1.00 93.19 176 MET A N 1
ATOM 1443 C CA . MET A 1 176 ? 3.055 3.550 -10.752 1.00 93.19 176 MET A CA 1
ATOM 1444 C C . MET A 1 176 ? 4.407 3.578 -11.474 1.00 93.19 176 MET A C 1
ATOM 1446 O O . MET A 1 176 ? 4.496 4.204 -12.522 1.00 93.19 176 MET A O 1
ATOM 1450 N N . ASP A 1 177 ? 5.436 2.893 -10.968 1.00 90.88 177 ASP A N 1
ATOM 1451 C CA . ASP A 1 177 ? 6.746 2.820 -11.637 1.00 90.88 177 ASP A CA 1
ATOM 1452 C C . ASP A 1 177 ? 6.688 2.018 -12.950 1.00 90.88 177 ASP A C 1
ATOM 1454 O O . ASP A 1 177 ? 7.508 2.215 -13.835 1.00 90.88 177 ASP A O 1
ATOM 1458 N N . GLY A 1 178 ? 5.694 1.136 -13.102 1.00 85.56 178 GLY A N 1
ATOM 1459 C CA . GLY A 1 178 ? 5.456 0.396 -14.344 1.00 85.56 178 GLY A CA 1
ATOM 1460 C C . GLY A 1 178 ? 4.609 1.151 -15.372 1.00 85.56 178 GLY A C 1
ATOM 1461 O O . GLY A 1 178 ? 4.397 0.646 -16.473 1.00 85.56 178 GLY A O 1
ATOM 1462 N N . LEU A 1 179 ? 4.092 2.336 -15.032 1.00 85.69 179 LEU A N 1
ATOM 1463 C CA . LEU A 1 179 ? 3.325 3.149 -15.967 1.00 85.69 179 LEU A CA 1
ATOM 1464 C C . LEU A 1 179 ? 4.291 3.814 -16.953 1.00 85.69 179 LEU A C 1
ATOM 1466 O O . LEU A 1 179 ? 5.033 4.720 -16.587 1.00 85.69 179 LEU A O 1
ATOM 1470 N N . GLY A 1 180 ? 4.259 3.386 -18.216 1.00 76.12 180 GLY A N 1
ATOM 1471 C CA . GLY A 1 180 ? 5.122 3.950 -19.258 1.00 76.12 180 GLY A CA 1
ATOM 1472 C C . GLY A 1 180 ? 4.959 5.468 -19.449 1.00 76.12 180 GLY A C 1
ATOM 1473 O O . GLY A 1 180 ? 3.978 6.072 -19.012 1.00 76.12 180 GLY A O 1
ATOM 1474 N N . GLY A 1 181 ? 5.894 6.087 -20.175 1.00 80.00 181 GLY A N 1
ATOM 1475 C CA . GLY A 1 181 ? 6.057 7.547 -20.299 1.00 80.00 181 GLY A CA 1
ATOM 1476 C C . GLY A 1 181 ? 4.990 8.335 -21.080 1.00 80.00 181 GLY A C 1
ATOM 1477 O O . GLY A 1 181 ? 5.287 9.418 -21.585 1.00 80.00 181 GLY A O 1
ATOM 1478 N N . ASN A 1 182 ? 3.759 7.838 -21.200 1.00 87.25 182 ASN A N 1
ATOM 1479 C CA . ASN A 1 182 ? 2.675 8.546 -21.884 1.00 87.25 182 ASN A CA 1
ATOM 1480 C C . ASN A 1 182 ? 2.212 9.782 -21.079 1.00 87.25 182 ASN A C 1
ATOM 1482 O O . ASN A 1 182 ? 2.161 9.722 -19.849 1.00 87.25 182 ASN A O 1
ATOM 1486 N N . PRO A 1 183 ? 1.769 10.881 -21.726 1.00 88.81 183 PRO A N 1
ATOM 1487 C CA . PRO A 1 183 ? 1.287 12.078 -21.024 1.00 88.81 183 PRO A CA 1
ATOM 1488 C C . PRO A 1 183 ? 0.140 11.789 -20.047 1.00 88.81 183 PRO A C 1
ATOM 1490 O O . PRO A 1 183 ? 0.086 12.346 -18.954 1.00 88.81 183 PRO A O 1
ATOM 1493 N N . LEU A 1 184 ? -0.758 10.872 -20.423 1.00 88.38 184 LEU A N 1
ATOM 1494 C CA . LEU A 1 184 ? -1.862 10.441 -19.568 1.00 88.38 184 LEU A CA 1
ATOM 1495 C C . LEU A 1 184 ? -1.356 9.713 -18.315 1.00 88.38 184 LEU A C 1
ATOM 1497 O O . LEU A 1 184 ? -1.861 9.969 -17.225 1.00 88.38 184 LEU A O 1
ATOM 1501 N N . SER A 1 185 ? -0.333 8.863 -18.452 1.00 90.44 185 SER A N 1
ATOM 1502 C CA . SER A 1 185 ? 0.291 8.160 -17.328 1.00 90.44 185 SER A CA 1
ATOM 1503 C C . SER A 1 185 ? 0.856 9.146 -16.311 1.00 90.44 185 SER A C 1
ATOM 1505 O O . SER A 1 185 ? 0.540 9.039 -15.129 1.00 90.44 185 SER A O 1
ATOM 1507 N N . TRP A 1 186 ? 1.585 10.172 -16.759 1.00 90.56 186 TRP A N 1
ATOM 1508 C CA . TRP A 1 186 ? 2.111 11.222 -15.878 1.00 90.56 186 TRP A CA 1
ATOM 1509 C C . TRP A 1 186 ? 1.016 11.944 -15.091 1.00 90.56 186 TRP A C 1
ATOM 1511 O O . TRP A 1 186 ? 1.158 12.155 -13.886 1.00 90.56 186 TRP A O 1
ATOM 1521 N N . ILE A 1 187 ? -0.106 12.264 -15.744 1.00 92.44 187 ILE A N 1
ATOM 1522 C CA . ILE A 1 187 ? -1.266 12.865 -15.075 1.00 92.44 187 ILE A CA 1
ATOM 1523 C C . ILE A 1 187 ? -1.839 11.896 -14.036 1.00 92.44 187 ILE A C 1
ATOM 1525 O O . ILE A 1 187 ? -2.108 12.301 -12.905 1.00 92.44 187 ILE A O 1
ATOM 1529 N N . THR A 1 188 ? -1.990 10.612 -14.375 1.00 92.44 188 THR A N 1
ATOM 1530 C CA . THR A 1 188 ? -2.495 9.618 -13.415 1.00 92.44 188 THR A CA 1
ATOM 1531 C C . THR A 1 188 ? -1.557 9.402 -12.232 1.00 92.44 188 THR A C 1
ATOM 1533 O O . THR A 1 188 ? -2.042 9.329 -11.106 1.00 92.44 188 THR A O 1
ATOM 1536 N N . ILE A 1 189 ? -0.239 9.385 -12.448 1.00 92.88 189 ILE A N 1
ATOM 1537 C CA . ILE A 1 189 ? 0.773 9.295 -11.386 1.00 92.88 189 ILE A CA 1
ATOM 1538 C C . ILE A 1 189 ? 0.661 10.512 -10.463 1.00 92.88 189 ILE A C 1
ATOM 1540 O O . ILE A 1 189 ? 0.613 10.364 -9.241 1.00 92.88 189 ILE A O 1
ATOM 1544 N N . ALA A 1 190 ? 0.561 11.719 -11.027 1.00 93.69 190 ALA A N 1
ATOM 1545 C CA . ALA A 1 190 ? 0.434 12.948 -10.248 1.00 93.69 190 ALA A CA 1
ATOM 1546 C C . ALA A 1 190 ? -0.847 12.952 -9.398 1.00 93.69 190 ALA A C 1
ATOM 1548 O O . ALA A 1 190 ? -0.787 13.143 -8.185 1.00 93.69 190 ALA A O 1
ATOM 1549 N N . ILE A 1 191 ? -2.003 12.674 -10.008 1.00 94.94 191 ILE A N 1
ATOM 1550 C CA . ILE A 1 191 ? -3.289 12.650 -9.296 1.00 94.94 191 ILE A CA 1
ATOM 1551 C C . ILE A 1 191 ? -3.288 11.558 -8.223 1.00 94.94 191 ILE A C 1
ATOM 1553 O O . ILE A 1 191 ? -3.676 11.807 -7.078 1.00 94.94 191 ILE A O 1
ATOM 1557 N N . ALA A 1 192 ? -2.835 10.352 -8.567 1.00 94.75 192 ALA A N 1
ATOM 1558 C CA . ALA A 1 192 ? -2.883 9.236 -7.645 1.00 94.75 192 ALA A CA 1
ATOM 1559 C C . ALA A 1 192 ? -1.907 9.411 -6.474 1.00 94.75 192 ALA A C 1
ATOM 1561 O O . ALA A 1 192 ? -2.314 9.211 -5.331 1.00 94.75 192 ALA A O 1
ATOM 1562 N N . SER A 1 193 ? -0.671 9.855 -6.716 1.00 94.56 193 SER A N 1
ATOM 1563 C CA . SER A 1 193 ? 0.310 10.108 -5.649 1.00 94.56 193 SER A CA 1
ATOM 1564 C C . SER A 1 193 ? -0.153 11.188 -4.668 1.00 94.56 193 SER A C 1
ATOM 1566 O O . SER A 1 193 ? -0.060 10.984 -3.452 1.00 94.56 193 SER A O 1
ATOM 1568 N N . ILE A 1 194 ? -0.739 12.283 -5.170 1.00 95.81 194 ILE A N 1
ATOM 1569 C CA . ILE A 1 194 ? -1.359 13.315 -4.328 1.00 95.81 194 ILE A CA 1
ATOM 1570 C C . ILE A 1 194 ? -2.493 12.689 -3.514 1.00 95.81 194 ILE A C 1
ATOM 1572 O O . ILE A 1 194 ? -2.491 12.796 -2.289 1.00 95.81 194 ILE A O 1
ATOM 1576 N N . SER A 1 195 ? -3.413 11.966 -4.162 1.00 95.19 195 SER A N 1
ATOM 1577 C CA . SER A 1 195 ? -4.564 11.364 -3.480 1.00 95.19 195 SER A CA 1
ATOM 1578 C C . SER A 1 195 ? -4.160 10.379 -2.374 1.00 95.19 195 SER A C 1
ATOM 1580 O O . SER A 1 195 ? -4.696 10.456 -1.272 1.00 95.19 195 SER A O 1
ATOM 1582 N N . LEU A 1 196 ? -3.178 9.503 -2.615 1.00 94.19 196 LEU A N 1
ATOM 1583 C CA . LEU A 1 196 ? -2.714 8.497 -1.653 1.00 94.19 196 LEU A CA 1
ATOM 1584 C C . LEU A 1 196 ? -1.986 9.144 -0.472 1.00 94.19 196 LEU A C 1
ATOM 1586 O O . LEU A 1 196 ? -2.203 8.759 0.678 1.00 94.19 196 LEU A O 1
ATOM 1590 N N . THR A 1 197 ? -1.177 10.171 -0.742 1.00 93.69 197 THR A N 1
ATOM 1591 C CA . THR A 1 197 ? -0.509 10.953 0.307 1.00 93.69 197 THR A CA 1
ATOM 1592 C C . THR A 1 197 ? -1.535 11.679 1.174 1.00 93.69 197 THR A C 1
ATOM 1594 O O . THR A 1 197 ? -1.447 11.650 2.403 1.00 93.69 197 THR A O 1
ATOM 1597 N N . THR A 1 198 ? -2.555 12.275 0.552 1.00 92.06 198 THR A N 1
ATOM 1598 C CA . THR A 1 198 ? -3.669 12.922 1.252 1.00 92.06 198 THR A CA 1
ATOM 1599 C C . THR A 1 198 ? -4.474 11.922 2.085 1.00 92.06 198 THR A C 1
ATOM 1601 O O . THR A 1 198 ? -4.783 12.206 3.240 1.00 92.06 198 THR A O 1
ATOM 1604 N N . ILE A 1 199 ? -4.767 10.735 1.553 1.00 90.81 199 ILE A N 1
ATOM 1605 C CA . ILE A 1 199 ? -5.472 9.665 2.275 1.00 90.81 199 ILE A CA 1
ATOM 1606 C C . ILE A 1 199 ? -4.711 9.261 3.537 1.00 90.81 199 ILE A C 1
ATOM 1608 O O . ILE A 1 199 ? -5.299 9.203 4.620 1.00 90.81 199 ILE A O 1
ATOM 1612 N N . TYR A 1 200 ? -3.403 9.030 3.421 1.00 89.38 200 TYR A N 1
ATOM 1613 C CA . TYR A 1 200 ? -2.578 8.684 4.573 1.00 89.38 200 TYR A CA 1
ATOM 1614 C C . TYR A 1 200 ? -2.497 9.830 5.588 1.00 89.38 200 TYR A C 1
ATOM 1616 O O . TYR A 1 200 ? -2.565 9.596 6.795 1.00 89.38 200 TYR A O 1
ATOM 1624 N N . PHE A 1 201 ? -2.435 11.075 5.112 1.00 89.38 201 PHE A N 1
ATOM 1625 C CA . PHE A 1 201 ? -2.472 12.256 5.970 1.00 89.38 201 PHE A CA 1
ATOM 1626 C C . PHE A 1 201 ? -3.778 12.353 6.773 1.00 89.38 201 PHE A C 1
ATOM 1628 O O . PHE A 1 201 ? -3.727 12.610 7.973 1.00 89.38 201 PHE A O 1
ATOM 1635 N N . PHE A 1 202 ? -4.936 12.092 6.157 1.00 86.81 202 PHE A N 1
ATOM 1636 C CA . PHE A 1 202 ? -6.226 12.074 6.860 1.00 86.81 202 PHE A CA 1
ATOM 1637 C C . PHE A 1 202 ? -6.386 10.883 7.804 1.00 86.81 202 PHE A C 1
ATOM 1639 O O . PHE A 1 202 ? -7.073 10.995 8.819 1.00 86.81 202 PHE A O 1
ATOM 1646 N N . TYR A 1 203 ? -5.775 9.743 7.481 1.00 81.25 203 TYR A N 1
ATOM 1647 C CA . TYR A 1 203 ? -5.779 8.583 8.368 1.00 81.25 203 TYR A CA 1
ATOM 1648 C C . TYR A 1 203 ? -4.882 8.783 9.593 1.00 81.25 203 TYR A C 1
ATOM 1650 O O . TYR A 1 203 ? -5.134 8.187 10.643 1.00 81.25 203 TYR A O 1
ATOM 1658 N N . ARG A 1 204 ? -3.838 9.616 9.479 1.00 75.12 204 ARG A N 1
ATOM 1659 C CA . ARG A 1 204 ? -2.889 9.873 10.561 1.00 75.12 204 ARG A CA 1
ATOM 1660 C C . ARG A 1 204 ? -3.634 10.295 11.824 1.00 75.12 204 ARG A C 1
ATOM 1662 O O . ARG A 1 204 ? -4.138 11.408 11.951 1.00 75.12 204 ARG A O 1
ATOM 1669 N N . GLN A 1 205 ? -3.645 9.400 12.802 1.00 66.25 205 GLN A N 1
ATOM 1670 C CA . GLN A 1 205 ? -4.185 9.710 14.111 1.00 66.25 205 GLN A CA 1
ATOM 1671 C C . GLN A 1 205 ? -3.299 10.769 14.772 1.00 66.25 205 GLN A C 1
ATOM 1673 O O . GLN A 1 205 ? -2.076 10.691 14.671 1.00 66.25 205 GLN A O 1
ATOM 1678 N N . SER A 1 206 ? -3.907 11.738 15.465 1.00 62.66 206 SER A N 1
ATOM 1679 C CA . SER A 1 206 ? -3.224 12.894 16.084 1.00 62.66 206 SER A CA 1
ATOM 1680 C C . SER A 1 206 ? -1.980 12.520 16.917 1.00 62.66 206 SER A C 1
ATOM 1682 O O . SER A 1 206 ? -1.032 13.289 17.020 1.00 62.66 206 SER A O 1
ATOM 1684 N N . SER A 1 207 ? -1.940 11.294 17.449 1.00 60.41 207 SER A N 1
ATOM 1685 C CA . SER A 1 207 ? -0.820 10.761 18.230 1.00 60.41 207 SER A CA 1
ATOM 1686 C C . SER A 1 207 ? 0.356 10.203 17.409 1.00 60.41 207 SER A C 1
ATOM 1688 O O . SER A 1 207 ? 1.375 9.870 18.006 1.00 60.41 207 SER A O 1
ATOM 1690 N N . GLN A 1 208 ? 0.268 10.031 16.087 1.00 67.00 208 GLN A N 1
ATOM 1691 C CA . GLN A 1 208 ? 1.384 9.463 15.322 1.00 67.00 208 GLN A CA 1
ATOM 1692 C C . GLN A 1 208 ? 2.471 10.506 15.049 1.00 67.00 208 GLN A C 1
ATOM 1694 O O . GLN A 1 208 ? 2.191 11.610 14.574 1.00 67.00 208 GLN A O 1
ATOM 1699 N N . SER A 1 209 ? 3.728 10.126 15.291 1.00 76.31 209 SER A N 1
ATOM 1700 C CA . SER A 1 209 ? 4.901 10.955 15.010 1.00 76.31 209 SER A CA 1
ATOM 1701 C C . SER A 1 209 ? 4.949 11.382 13.540 1.00 76.31 209 SER A C 1
ATOM 1703 O O . SER A 1 209 ? 4.811 10.565 12.629 1.00 76.31 209 SER A O 1
ATOM 1705 N N . ILE A 1 210 ? 5.192 12.674 13.314 1.00 83.19 210 ILE A N 1
ATOM 1706 C CA . ILE A 1 210 ? 5.386 13.259 11.979 1.00 83.19 210 ILE A CA 1
ATOM 1707 C C . ILE A 1 210 ? 6.523 12.550 11.219 1.00 83.19 210 ILE A C 1
ATOM 1709 O O . ILE A 1 210 ? 6.454 12.390 10.004 1.00 83.19 210 ILE A O 1
ATOM 1713 N N . PHE A 1 211 ? 7.536 12.052 11.937 1.00 85.62 211 PHE A N 1
ATOM 1714 C CA . PHE A 1 211 ? 8.679 11.355 11.348 1.00 85.62 211 PHE A CA 1
ATOM 1715 C C . PHE A 1 211 ? 8.290 10.010 10.731 1.00 85.62 211 PHE A C 1
ATOM 1717 O O . PHE A 1 211 ? 8.788 9.660 9.667 1.00 85.62 211 PHE A O 1
ATOM 1724 N N . LEU A 1 212 ? 7.361 9.277 11.352 1.00 85.56 212 LEU A N 1
ATOM 1725 C CA . LEU A 1 212 ? 6.857 8.013 10.802 1.00 85.56 212 LEU A CA 1
ATOM 1726 C C . LEU A 1 212 ? 6.012 8.249 9.558 1.00 85.56 212 LEU A C 1
ATOM 1728 O O . LEU A 1 212 ? 6.087 7.465 8.618 1.00 85.56 212 LEU A O 1
ATOM 1732 N N . PHE A 1 213 ? 5.260 9.353 9.541 1.00 87.06 213 PHE A N 1
ATOM 1733 C CA . PHE A 1 213 ? 4.502 9.749 8.365 1.00 87.06 213 PHE A CA 1
ATOM 1734 C C . PHE A 1 213 ? 5.435 9.967 7.165 1.00 87.06 213 PHE A C 1
ATOM 1736 O O . PHE A 1 213 ? 5.247 9.359 6.111 1.00 87.06 213 PHE A O 1
ATOM 1743 N N . PHE A 1 214 ? 6.481 10.781 7.347 1.00 90.94 214 PHE A N 1
ATOM 1744 C CA . PHE A 1 214 ? 7.465 11.028 6.294 1.00 90.94 214 PHE A CA 1
ATOM 1745 C C . PHE A 1 214 ? 8.240 9.772 5.910 1.00 90.94 214 PHE A C 1
ATOM 1747 O O . PHE A 1 214 ? 8.547 9.592 4.737 1.00 90.94 214 PHE A O 1
ATOM 1754 N N . ASN A 1 215 ? 8.533 8.889 6.864 1.00 92.44 215 ASN A N 1
ATOM 1755 C CA . ASN A 1 215 ? 9.208 7.634 6.575 1.00 92.44 215 ASN A CA 1
ATOM 1756 C C . ASN A 1 215 ? 8.343 6.693 5.726 1.00 92.44 215 ASN A C 1
ATOM 1758 O O . ASN A 1 215 ? 8.821 6.195 4.715 1.00 92.44 215 ASN A O 1
ATOM 1762 N N . PHE A 1 216 ? 7.070 6.500 6.079 1.00 92.19 216 PHE A N 1
ATOM 1763 C CA . PHE A 1 216 ? 6.157 5.644 5.321 1.00 92.19 216 PHE A CA 1
ATOM 1764 C C . PHE A 1 216 ? 5.929 6.159 3.895 1.00 92.19 216 PHE A C 1
ATOM 1766 O O . PHE A 1 216 ? 6.021 5.401 2.925 1.00 92.19 216 PHE A O 1
ATOM 1773 N N . ILE A 1 217 ? 5.671 7.463 3.756 1.00 93.44 217 ILE A N 1
ATOM 1774 C CA . ILE A 1 217 ? 5.528 8.089 2.440 1.00 93.44 217 ILE A CA 1
ATOM 1775 C C . ILE A 1 217 ? 6.852 8.019 1.678 1.00 93.44 217 ILE A C 1
ATOM 1777 O O . ILE A 1 217 ? 6.860 7.593 0.530 1.00 93.44 217 ILE A O 1
ATOM 1781 N N . GLY A 1 218 ? 7.979 8.332 2.318 1.00 94.44 218 GLY A N 1
ATOM 1782 C CA . GLY A 1 218 ? 9.307 8.232 1.713 1.00 94.44 218 GLY A CA 1
ATOM 1783 C C . GLY A 1 218 ? 9.604 6.831 1.177 1.00 94.44 218 GLY A C 1
ATOM 1784 O O . GLY A 1 218 ? 9.986 6.698 0.020 1.00 94.44 218 GLY A O 1
ATOM 1785 N N . LEU A 1 219 ? 9.342 5.784 1.967 1.00 95.19 219 LEU A N 1
ATOM 1786 C CA . LEU A 1 219 ? 9.459 4.385 1.539 1.00 95.19 219 LEU A CA 1
ATOM 1787 C C . LEU A 1 219 ? 8.579 4.078 0.323 1.00 95.19 219 LEU A C 1
ATOM 1789 O O . LEU A 1 219 ? 9.013 3.359 -0.571 1.00 95.19 219 LEU A O 1
ATOM 1793 N N . SER A 1 220 ? 7.376 4.652 0.266 1.00 94.88 220 SER A N 1
ATOM 1794 C CA . SER A 1 220 ? 6.480 4.496 -0.884 1.00 94.88 220 SER A CA 1
ATOM 1795 C C . SER A 1 220 ? 7.056 5.172 -2.137 1.00 94.88 220 SER A C 1
ATOM 1797 O O . SER A 1 220 ? 7.123 4.549 -3.191 1.00 94.88 220 SER A O 1
ATOM 1799 N N . TYR A 1 221 ? 7.557 6.405 -2.029 1.00 95.38 221 TYR A N 1
ATOM 1800 C CA . TYR A 1 221 ? 8.177 7.126 -3.153 1.00 95.38 221 TYR A CA 1
ATOM 1801 C C . TYR A 1 221 ? 9.487 6.491 -3.639 1.00 95.38 221 TYR A C 1
ATOM 1803 O O . TYR A 1 221 ? 9.812 6.587 -4.820 1.00 95.38 221 TYR A O 1
ATOM 1811 N N . LEU A 1 222 ? 10.211 5.792 -2.762 1.00 95.50 222 LEU A N 1
ATOM 1812 C CA . LEU A 1 222 ? 11.434 5.055 -3.097 1.00 95.50 222 LEU A CA 1
ATOM 1813 C C . LEU A 1 222 ? 11.217 3.931 -4.120 1.00 95.50 222 LEU A C 1
ATOM 1815 O O . LEU A 1 222 ? 12.195 3.379 -4.618 1.00 95.50 222 LEU A O 1
ATOM 1819 N N . HIS A 1 223 ? 9.968 3.581 -4.435 1.00 93.88 223 HIS A N 1
ATOM 1820 C CA . HIS A 1 223 ? 9.644 2.645 -5.504 1.00 93.88 223 HIS A CA 1
ATOM 1821 C C . HIS A 1 223 ? 9.789 3.237 -6.916 1.00 93.88 223 HIS A C 1
ATOM 1823 O O . HIS A 1 223 ? 9.797 2.475 -7.877 1.00 93.88 223 HIS A O 1
ATOM 1829 N N . TRP A 1 224 ? 9.894 4.550 -7.091 1.00 91.69 224 TRP A N 1
ATOM 1830 C CA . TRP A 1 224 ? 10.017 5.135 -8.430 1.00 91.69 224 TRP A CA 1
ATOM 1831 C C . TRP A 1 224 ? 11.463 5.208 -8.907 1.00 91.69 224 TRP A C 1
ATOM 1833 O O . TRP A 1 224 ? 12.373 5.339 -8.095 1.00 91.69 224 TRP A O 1
ATOM 1843 N N . GLY A 1 225 ? 11.682 5.178 -10.221 1.00 85.50 225 GLY A N 1
ATOM 1844 C CA . GLY A 1 225 ? 13.008 5.376 -10.821 1.00 85.50 225 GLY A CA 1
ATOM 1845 C C . GLY A 1 225 ? 13.871 4.115 -10.832 1.00 85.50 225 GLY A C 1
ATOM 1846 O O . GLY A 1 225 ? 15.091 4.190 -10.981 1.00 85.50 225 GLY A O 1
ATOM 1847 N N . TRP A 1 226 ? 13.247 2.944 -10.689 1.00 89.06 226 TRP A N 1
ATOM 1848 C CA . TRP A 1 226 ? 13.947 1.657 -10.682 1.00 89.06 226 TRP A CA 1
ATOM 1849 C C . TRP A 1 226 ? 14.374 1.190 -12.079 1.00 89.06 226 TRP A C 1
ATOM 1851 O O . TRP A 1 226 ? 15.071 0.185 -12.195 1.00 89.06 226 TRP A O 1
ATOM 1861 N N . GLU A 1 227 ? 14.031 1.941 -13.129 1.00 84.62 227 GLU A N 1
ATOM 1862 C CA . GLU A 1 227 ? 14.584 1.762 -14.477 1.00 84.62 227 GLU A CA 1
ATOM 1863 C C . GLU A 1 227 ? 16.120 1.890 -14.500 1.00 84.62 227 GLU A C 1
ATOM 1865 O O . GLU A 1 227 ? 16.793 1.328 -15.365 1.00 84.62 227 GLU A O 1
ATOM 1870 N N . TRP A 1 228 ? 16.698 2.628 -13.547 1.00 85.75 228 TRP A N 1
ATOM 1871 C CA . TRP A 1 228 ? 18.137 2.854 -13.470 1.00 85.75 228 TRP A CA 1
ATOM 1872 C C . TRP A 1 228 ? 18.810 1.711 -12.714 1.00 85.75 228 TRP A C 1
ATOM 1874 O O . TRP A 1 228 ? 18.522 1.482 -11.545 1.00 85.75 228 TRP A O 1
ATOM 1884 N N . LYS A 1 229 ? 19.774 1.038 -13.351 1.00 83.62 229 LYS A N 1
ATOM 1885 C CA . LYS A 1 229 ? 20.394 -0.206 -12.853 1.00 83.62 229 LYS A CA 1
ATOM 1886 C C . LYS A 1 229 ? 20.902 -0.153 -11.401 1.00 83.62 229 LYS A C 1
ATOM 1888 O O . LYS A 1 229 ? 20.773 -1.137 -10.682 1.00 83.62 229 LYS A O 1
ATOM 1893 N N . GLU A 1 230 ? 21.455 0.979 -10.969 1.00 85.62 230 GLU A N 1
ATOM 1894 C CA . GLU A 1 230 ? 22.044 1.145 -9.627 1.00 85.62 230 GLU A CA 1
ATOM 1895 C C . GLU A 1 230 ? 21.049 1.689 -8.582 1.00 85.62 230 GLU A C 1
ATOM 1897 O O . GLU A 1 230 ? 21.291 1.614 -7.376 1.00 85.62 230 GLU A O 1
ATOM 1902 N N . TYR A 1 231 ? 19.912 2.239 -9.018 1.00 91.00 231 TYR A N 1
ATOM 1903 C CA . TYR A 1 231 ? 18.960 2.903 -8.127 1.00 91.00 231 TYR A CA 1
ATOM 1904 C C . TYR A 1 231 ? 18.263 1.953 -7.133 1.00 91.00 231 TYR A C 1
ATOM 1906 O O . TYR A 1 231 ? 18.175 2.315 -5.958 1.00 91.00 231 TYR A O 1
ATOM 1914 N N . PRO A 1 232 ? 17.830 0.729 -7.510 1.00 92.12 232 PRO A N 1
ATOM 1915 C CA . PRO A 1 232 ? 17.164 -0.195 -6.591 1.00 92.12 232 PRO A CA 1
ATOM 1916 C C . PRO A 1 232 ? 17.970 -0.500 -5.322 1.00 92.12 232 PRO A C 1
ATOM 1918 O O . PRO A 1 232 ? 17.413 -0.524 -4.225 1.00 92.12 232 PRO A O 1
ATOM 1921 N N . ALA A 1 233 ? 19.290 -0.682 -5.444 1.00 91.62 233 ALA A N 1
ATOM 1922 C CA . ALA A 1 233 ? 20.153 -0.924 -4.290 1.00 91.62 233 ALA A CA 1
ATOM 1923 C C . ALA A 1 233 ? 20.201 0.307 -3.369 1.00 91.62 233 ALA A C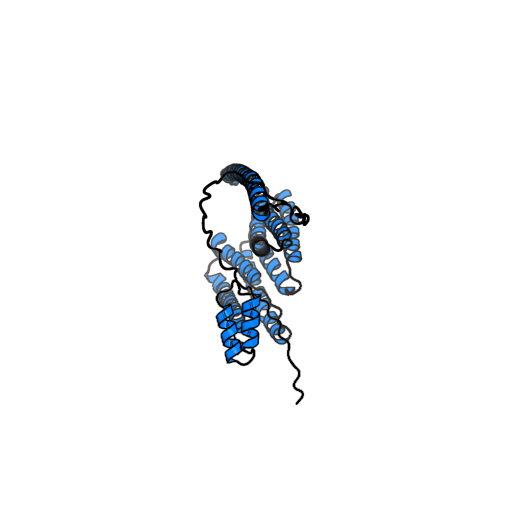 1
ATOM 1925 O O . ALA A 1 233 ? 20.011 0.188 -2.157 1.00 91.62 233 ALA A O 1
ATOM 1926 N N . ILE A 1 234 ? 20.388 1.496 -3.950 1.00 93.25 234 ILE A N 1
ATOM 1927 C CA . ILE A 1 234 ? 20.419 2.768 -3.218 1.00 93.25 234 ILE A CA 1
ATOM 1928 C C . ILE A 1 234 ? 19.093 2.998 -2.485 1.00 93.25 234 ILE A C 1
ATOM 1930 O O . ILE A 1 234 ? 19.103 3.325 -1.298 1.00 93.25 234 ILE A O 1
ATOM 1934 N N . ALA A 1 235 ? 17.960 2.773 -3.154 1.00 94.69 235 ALA A N 1
ATOM 1935 C CA . ALA A 1 235 ? 16.633 2.910 -2.567 1.00 94.69 235 ALA A CA 1
ATOM 1936 C C . ALA A 1 235 ? 16.471 2.005 -1.338 1.00 94.69 235 ALA A C 1
ATOM 1938 O O . ALA A 1 235 ? 16.091 2.484 -0.270 1.00 94.69 235 ALA A O 1
ATOM 1939 N N . VAL A 1 236 ? 16.831 0.720 -1.433 1.00 94.69 236 VAL A N 1
ATOM 1940 C CA . VAL A 1 236 ? 16.748 -0.198 -0.284 1.00 94.69 236 VAL A CA 1
ATOM 1941 C C . VAL A 1 236 ? 17.622 0.279 0.873 1.00 94.69 236 VAL A C 1
ATOM 1943 O O . VAL A 1 236 ? 17.143 0.354 2.005 1.00 94.69 236 VAL A O 1
ATOM 1946 N N . TYR A 1 237 ? 18.876 0.651 0.615 1.00 94.50 237 TYR A N 1
ATOM 1947 C CA . TYR A 1 237 ? 19.780 1.105 1.672 1.00 94.50 237 TYR A CA 1
ATOM 1948 C C . TYR A 1 237 ? 19.304 2.392 2.347 1.00 94.50 237 TYR A C 1
ATOM 1950 O O . TYR A 1 237 ? 19.296 2.462 3.578 1.00 94.50 237 TYR A O 1
ATOM 1958 N N . ILE A 1 238 ? 18.848 3.379 1.573 1.00 95.25 238 ILE A N 1
ATOM 1959 C CA . ILE A 1 238 ? 18.259 4.611 2.113 1.00 95.25 238 ILE A CA 1
ATOM 1960 C C . ILE A 1 238 ? 17.031 4.272 2.961 1.00 95.25 238 ILE A C 1
ATOM 1962 O O . ILE A 1 238 ? 16.939 4.717 4.106 1.00 95.25 238 ILE A O 1
ATOM 1966 N N . GLY A 1 239 ? 16.119 3.450 2.437 1.00 94.12 239 GLY A N 1
ATOM 1967 C CA . GLY A 1 239 ? 14.907 3.037 3.140 1.00 94.12 239 GLY A CA 1
ATOM 1968 C C . GLY A 1 239 ? 15.214 2.366 4.478 1.00 94.12 239 GLY A C 1
ATOM 1969 O O . GLY A 1 239 ? 14.648 2.750 5.504 1.00 94.12 239 GLY A O 1
ATOM 1970 N N . VAL A 1 240 ? 16.155 1.420 4.497 1.00 94.06 240 VAL A N 1
ATOM 1971 C CA . VAL A 1 240 ? 16.566 0.701 5.711 1.00 94.06 240 VAL A CA 1
ATOM 1972 C C . VAL A 1 240 ? 17.240 1.630 6.718 1.00 94.06 240 VAL A C 1
ATOM 1974 O O . VAL A 1 240 ? 16.850 1.634 7.885 1.00 94.06 240 VAL A O 1
ATOM 1977 N N . VAL A 1 241 ? 18.214 2.440 6.293 1.00 93.25 241 VAL A N 1
ATOM 1978 C CA . VAL A 1 241 ? 18.970 3.330 7.191 1.00 93.25 241 VAL A CA 1
ATOM 1979 C C . VAL A 1 241 ? 18.063 4.397 7.798 1.00 93.25 241 VAL A C 1
ATOM 1981 O O . VAL A 1 241 ? 18.061 4.574 9.017 1.00 93.25 241 VAL A O 1
ATOM 1984 N N . VAL A 1 242 ? 17.246 5.072 6.984 1.00 93.19 242 VAL A N 1
ATOM 1985 C CA . VAL A 1 242 ? 16.320 6.108 7.468 1.00 93.19 242 VAL A CA 1
ATOM 1986 C C . VAL A 1 242 ? 15.301 5.505 8.436 1.00 93.19 242 VAL A C 1
ATOM 1988 O O . VAL A 1 242 ? 15.051 6.074 9.499 1.00 93.19 242 VAL A O 1
ATOM 1991 N N . THR A 1 243 ? 14.757 4.327 8.121 1.00 92.06 243 THR A N 1
ATOM 1992 C CA . THR A 1 243 ? 13.819 3.624 9.010 1.00 92.06 243 THR A CA 1
ATOM 1993 C C . THR A 1 243 ? 14.481 3.217 10.322 1.00 92.06 243 THR A C 1
ATOM 1995 O O . THR A 1 243 ? 13.900 3.416 11.391 1.00 92.06 243 THR A O 1
ATOM 1998 N N . ALA A 1 244 ? 15.715 2.712 10.266 1.00 90.44 244 ALA A N 1
ATOM 1999 C CA . ALA A 1 244 ? 16.472 2.332 11.450 1.00 90.44 244 ALA A CA 1
ATOM 2000 C C . ALA A 1 244 ? 16.730 3.528 12.370 1.00 90.44 244 ALA A C 1
ATOM 2002 O O . ALA A 1 244 ? 16.502 3.435 13.578 1.00 90.44 244 ALA A O 1
ATOM 2003 N N . ILE A 1 245 ? 17.153 4.658 11.797 1.00 89.19 245 ILE A N 1
ATOM 2004 C CA . ILE A 1 245 ? 17.399 5.897 12.537 1.00 89.19 245 ILE A CA 1
ATOM 2005 C C . ILE A 1 245 ? 16.103 6.379 13.195 1.00 89.19 245 ILE A C 1
ATOM 2007 O O . ILE A 1 245 ? 16.092 6.654 14.395 1.00 89.19 245 ILE A O 1
ATOM 2011 N N . ILE A 1 246 ? 15.000 6.437 12.445 1.00 87.31 246 ILE A N 1
ATOM 2012 C CA . ILE A 1 246 ? 13.729 6.958 12.959 1.00 87.31 246 ILE A CA 1
ATOM 2013 C C . ILE A 1 246 ? 13.194 6.088 14.098 1.00 87.31 246 ILE A C 1
ATOM 2015 O O . ILE A 1 246 ? 12.859 6.613 15.160 1.00 87.31 246 ILE A O 1
ATOM 2019 N N . LEU A 1 247 ? 13.164 4.766 13.922 1.00 84.44 247 LEU A N 1
ATOM 2020 C CA . LEU A 1 247 ? 12.647 3.863 14.950 1.00 84.44 247 LEU A CA 1
ATOM 2021 C C . LEU A 1 247 ? 13.547 3.814 16.191 1.00 84.44 247 LEU A C 1
ATOM 2023 O O . LEU A 1 247 ? 13.031 3.779 17.305 1.00 84.44 247 LEU A O 1
ATOM 2027 N N . ARG A 1 248 ? 14.878 3.857 16.048 1.00 82.44 248 ARG A N 1
ATOM 2028 C CA . ARG A 1 248 ? 15.783 3.765 17.207 1.00 82.44 248 ARG A CA 1
ATOM 2029 C C . ARG A 1 248 ? 15.961 5.077 17.955 1.00 82.44 248 ARG A C 1
ATOM 2031 O O . ARG A 1 248 ? 15.871 5.067 19.180 1.00 82.44 248 ARG A O 1
ATOM 2038 N N . PHE A 1 249 ? 16.211 6.185 17.263 1.00 75.69 249 PHE A N 1
ATOM 2039 C CA . PHE A 1 249 ? 16.502 7.453 17.937 1.00 75.69 249 PHE A CA 1
ATOM 2040 C C . PHE A 1 249 ? 15.238 8.115 18.487 1.00 75.69 249 PHE A C 1
ATOM 2042 O O . PHE A 1 249 ? 15.245 8.598 19.619 1.00 75.69 249 PHE A O 1
ATOM 2049 N N . PHE A 1 250 ? 14.135 8.100 17.731 1.00 68.94 250 PHE A N 1
ATOM 2050 C CA . PHE A 1 250 ? 12.924 8.810 18.146 1.00 68.94 250 PHE A CA 1
ATOM 2051 C C . PHE A 1 250 ? 12.029 7.993 19.082 1.00 68.94 250 PHE A C 1
ATOM 2053 O O . PHE A 1 250 ? 11.347 8.608 19.901 1.00 68.94 250 PHE A O 1
ATOM 2060 N N . SER A 1 251 ? 12.061 6.651 19.031 1.00 64.25 251 SER A N 1
ATOM 2061 C CA . SER A 1 251 ? 11.350 5.834 20.032 1.00 64.25 251 SER A CA 1
ATOM 2062 C C . SER A 1 251 ? 12.003 5.955 21.415 1.00 64.25 251 SER A C 1
ATOM 2064 O O . SER A 1 251 ? 11.324 6.213 22.408 1.00 64.25 251 SER A O 1
ATOM 2066 N N . GLN A 1 252 ? 13.342 5.904 21.488 1.00 60.69 252 GLN A N 1
ATOM 2067 C CA . GLN A 1 252 ? 14.064 6.000 22.766 1.00 60.69 252 GLN A CA 1
ATOM 2068 C C . GLN A 1 252 ? 13.906 7.359 23.463 1.00 60.69 252 GLN A C 1
ATOM 2070 O O . GLN A 1 252 ? 13.804 7.410 24.686 1.00 60.69 252 GLN A O 1
ATOM 2075 N N . GLN A 1 253 ? 13.855 8.464 22.712 1.00 55.34 253 GLN A N 1
ATOM 2076 C CA . GLN A 1 253 ? 13.647 9.792 23.304 1.00 55.34 253 GLN A CA 1
ATOM 2077 C C . GLN A 1 253 ? 12.218 9.994 23.829 1.00 55.34 253 GLN A C 1
ATOM 2079 O O . GLN A 1 253 ? 12.030 10.690 24.825 1.00 55.34 253 GLN A O 1
ATOM 2084 N N . GLN A 1 254 ? 11.213 9.378 23.198 1.00 53.25 254 GLN A N 1
ATOM 2085 C CA . GLN A 1 254 ? 9.812 9.503 23.620 1.00 53.25 254 GLN A CA 1
ATOM 2086 C C . GLN A 1 254 ? 9.455 8.576 24.786 1.00 53.25 254 GLN A C 1
ATOM 2088 O O . GLN A 1 254 ? 8.649 8.978 25.624 1.00 53.25 254 GLN A O 1
ATOM 2093 N N . ALA A 1 255 ? 10.118 7.421 24.924 1.00 52.72 255 ALA A N 1
ATOM 2094 C CA . ALA A 1 255 ? 9.950 6.526 26.074 1.00 52.72 255 ALA A CA 1
ATOM 2095 C C . ALA A 1 255 ? 10.184 7.224 27.432 1.00 52.72 255 ALA A C 1
ATOM 2097 O O . ALA A 1 255 ? 9.547 6.873 28.422 1.00 52.72 255 ALA A O 1
ATOM 2098 N N . ASN A 1 256 ? 11.033 8.257 27.466 1.00 50.69 256 ASN A N 1
ATOM 2099 C CA . ASN A 1 256 ? 11.313 9.036 28.675 1.00 50.69 256 ASN A CA 1
ATOM 2100 C C . ASN A 1 256 ? 10.330 10.196 28.925 1.00 50.69 256 ASN A C 1
ATOM 2102 O O . ASN A 1 256 ? 10.339 10.757 30.018 1.00 50.69 256 ASN A O 1
ATOM 2106 N N . ALA A 1 257 ? 9.501 10.581 27.945 1.00 52.94 257 ALA A N 1
ATOM 2107 C CA . ALA A 1 257 ? 8.711 11.816 28.008 1.00 52.94 257 ALA A CA 1
ATOM 2108 C C . ALA A 1 257 ? 7.192 11.616 27.874 1.00 52.94 257 ALA A C 1
ATOM 2110 O O . ALA A 1 257 ? 6.436 12.414 28.431 1.00 52.94 257 ALA A O 1
ATOM 2111 N N . SER A 1 258 ? 6.697 10.599 27.158 1.00 44.00 258 SER A N 1
ATOM 2112 C CA . SER A 1 258 ? 5.272 10.209 27.182 1.00 44.00 258 SER A CA 1
ATOM 2113 C C . SER A 1 258 ? 5.026 8.886 26.440 1.00 44.00 258 SER A C 1
ATOM 2115 O O . SER A 1 258 ? 5.717 8.599 25.465 1.00 44.00 258 SER A O 1
ATOM 2117 N N . PRO A 1 259 ? 3.993 8.102 26.810 1.00 45.59 259 PRO A N 1
ATOM 2118 C CA . PRO A 1 259 ? 3.636 6.859 26.127 1.00 45.59 259 PRO A CA 1
ATOM 2119 C C . PRO A 1 259 ? 2.887 7.154 24.817 1.00 45.59 259 PRO A C 1
ATOM 2121 O O . PRO A 1 259 ? 1.710 6.824 24.655 1.00 45.59 259 PRO A O 1
ATOM 2124 N N . VAL A 1 260 ? 3.549 7.817 23.870 1.00 48.59 260 VAL A N 1
ATOM 2125 C CA . VAL A 1 260 ? 3.056 7.920 22.498 1.00 48.59 260 VAL A CA 1
ATOM 2126 C C . VAL A 1 260 ? 3.199 6.536 21.871 1.00 48.59 260 VAL A C 1
ATOM 2128 O O . VAL A 1 260 ? 4.302 6.092 21.566 1.00 48.59 260 VAL A O 1
ATOM 2131 N N . LYS A 1 261 ? 2.076 5.828 21.698 1.00 51.72 261 LYS A N 1
ATOM 2132 C CA . LYS A 1 261 ? 2.042 4.541 20.993 1.00 51.72 261 LYS A CA 1
ATOM 2133 C C . LYS A 1 261 ? 2.340 4.769 19.513 1.00 51.72 261 LYS A C 1
ATOM 2135 O O . LYS A 1 261 ? 1.450 5.048 18.709 1.00 51.72 261 LYS A O 1
ATOM 2140 N N . ILE A 1 262 ? 3.612 4.659 19.162 1.00 54.62 262 ILE A N 1
ATOM 2141 C CA . ILE A 1 262 ? 4.070 4.508 17.787 1.00 54.62 262 ILE A CA 1
ATOM 2142 C C . ILE A 1 262 ? 3.555 3.151 17.293 1.00 54.62 262 ILE A C 1
ATOM 2144 O O . ILE A 1 262 ? 3.811 2.137 17.929 1.00 54.62 262 ILE A O 1
ATOM 2148 N N . ASN A 1 263 ? 2.815 3.117 16.181 1.00 70.12 263 ASN A N 1
ATOM 2149 C CA . ASN A 1 263 ? 2.507 1.864 15.489 1.00 70.12 263 ASN A CA 1
ATOM 2150 C C . ASN A 1 263 ? 3.503 1.713 14.323 1.00 70.12 263 ASN A C 1
ATOM 2152 O O . ASN A 1 263 ? 3.261 2.280 13.253 1.00 70.12 263 ASN A O 1
ATOM 2156 N N . PRO A 1 264 ? 4.636 1.008 14.512 1.00 77.25 264 PRO A N 1
ATOM 2157 C CA . PRO A 1 264 ? 5.663 0.862 13.482 1.00 77.25 264 PRO A CA 1
ATOM 2158 C C . PRO A 1 264 ? 5.252 -0.115 12.370 1.00 77.25 264 PRO A C 1
ATOM 2160 O O . PRO A 1 264 ? 5.946 -0.206 11.358 1.00 77.25 264 PRO A O 1
ATOM 2163 N N . GLY A 1 265 ? 4.130 -0.833 12.522 1.00 84.44 265 GLY A N 1
ATOM 2164 C CA . GLY A 1 265 ? 3.732 -1.916 11.623 1.00 84.44 265 GLY A CA 1
ATOM 2165 C C . GLY A 1 265 ? 3.613 -1.490 10.159 1.00 84.44 265 GLY A C 1
ATOM 2166 O O . GLY A 1 265 ? 4.082 -2.204 9.278 1.00 84.44 265 GLY A O 1
ATOM 2167 N N . PHE A 1 266 ? 3.075 -0.296 9.886 1.00 87.38 266 PHE A N 1
ATOM 2168 C CA . PHE A 1 266 ? 2.947 0.216 8.515 1.00 87.38 266 PHE A CA 1
ATOM 2169 C C . PHE A 1 266 ? 4.300 0.477 7.847 1.00 87.38 266 PHE A C 1
ATOM 2171 O O . PHE A 1 266 ? 4.484 0.170 6.673 1.00 87.38 266 PHE A O 1
ATOM 2178 N N . VAL A 1 267 ? 5.256 1.017 8.602 1.00 89.94 267 VAL A N 1
ATOM 2179 C CA . VAL A 1 267 ? 6.615 1.294 8.124 1.00 89.94 267 VAL A CA 1
ATOM 2180 C C . VAL A 1 267 ? 7.366 -0.009 7.863 1.00 89.94 267 VAL A C 1
ATOM 2182 O O . VAL A 1 267 ? 7.975 -0.167 6.808 1.00 89.94 267 VAL A O 1
ATOM 2185 N N . ILE A 1 268 ? 7.272 -0.969 8.786 1.00 89.38 268 ILE A N 1
ATOM 2186 C CA . ILE A 1 268 ? 7.884 -2.296 8.628 1.00 89.38 268 ILE A CA 1
ATOM 2187 C C . ILE A 1 268 ? 7.295 -3.009 7.406 1.00 89.38 268 ILE A C 1
ATOM 2189 O O . ILE A 1 268 ? 8.035 -3.601 6.619 1.00 89.38 268 ILE A O 1
ATOM 2193 N N . TYR A 1 269 ? 5.978 -2.921 7.215 1.00 91.50 269 TYR A N 1
ATOM 2194 C CA . TYR A 1 269 ? 5.308 -3.461 6.037 1.00 91.50 269 TYR A CA 1
ATOM 2195 C C . TYR A 1 269 ? 5.816 -2.805 4.745 1.00 91.50 269 TYR A C 1
ATOM 2197 O O . TYR A 1 269 ? 6.236 -3.517 3.836 1.00 91.50 269 TYR A O 1
ATOM 2205 N N . ALA A 1 270 ? 5.848 -1.470 4.669 1.00 93.50 270 ALA A N 1
ATOM 2206 C CA . ALA A 1 270 ? 6.335 -0.754 3.487 1.00 93.50 270 ALA A CA 1
ATOM 2207 C C . ALA A 1 270 ? 7.798 -1.107 3.164 1.00 93.50 270 ALA A C 1
ATOM 2209 O O . ALA A 1 270 ? 8.131 -1.382 2.012 1.00 93.50 270 ALA A O 1
ATOM 2210 N N . LEU A 1 271 ? 8.653 -1.197 4.188 1.00 94.56 271 LEU A N 1
ATOM 2211 C CA . LEU A 1 271 ? 10.039 -1.642 4.043 1.00 94.56 271 LEU A CA 1
ATOM 2212 C C . LEU A 1 271 ? 10.127 -3.086 3.527 1.00 94.56 271 LEU A C 1
ATOM 2214 O O . LEU A 1 271 ? 10.966 -3.395 2.683 1.00 94.56 271 LEU A O 1
ATOM 2218 N N . SER A 1 272 ? 9.238 -3.963 3.997 1.00 93.00 272 SER A N 1
ATOM 2219 C CA . SER A 1 272 ? 9.158 -5.351 3.533 1.00 93.00 272 SER A CA 1
ATOM 2220 C C . SER A 1 272 ? 8.750 -5.426 2.062 1.00 93.00 272 SER A C 1
ATOM 2222 O O . SER A 1 272 ? 9.367 -6.171 1.306 1.00 93.00 272 SER A O 1
ATOM 2224 N N . VAL A 1 273 ? 7.770 -4.628 1.624 1.00 94.44 273 VAL A N 1
ATOM 2225 C CA . VAL A 1 273 ? 7.360 -4.546 0.209 1.00 94.44 273 VAL A CA 1
ATOM 2226 C C . VAL A 1 273 ? 8.521 -4.074 -0.673 1.00 94.44 273 VAL A C 1
ATOM 2228 O O . VAL A 1 273 ? 8.783 -4.681 -1.715 1.00 94.44 273 VAL A O 1
ATOM 2231 N N . LEU A 1 274 ? 9.265 -3.052 -0.238 1.00 94.81 274 LEU A N 1
ATOM 2232 C CA . LEU A 1 274 ? 10.457 -2.558 -0.937 1.00 94.81 274 LEU A CA 1
ATOM 2233 C C . LEU A 1 274 ? 11.522 -3.657 -1.096 1.00 94.81 274 LEU A C 1
ATOM 2235 O O . LEU A 1 274 ? 12.061 -3.859 -2.186 1.00 94.81 274 LEU A O 1
ATOM 2239 N N . LEU A 1 275 ? 11.788 -4.403 -0.023 1.00 93.69 275 LEU A N 1
ATOM 2240 C CA . LEU A 1 275 ? 12.800 -5.459 0.011 1.00 93.69 275 LEU A CA 1
ATOM 2241 C C . LEU A 1 275 ? 12.384 -6.690 -0.812 1.00 93.69 275 LEU A C 1
ATOM 2243 O O . LEU A 1 275 ? 13.195 -7.226 -1.567 1.00 93.69 275 LEU A O 1
ATOM 2247 N N . ILE A 1 276 ? 11.112 -7.095 -0.740 1.00 93.88 276 ILE A N 1
ATOM 2248 C CA . ILE A 1 276 ? 10.544 -8.156 -1.588 1.00 93.88 276 ILE A CA 1
ATOM 2249 C C . ILE A 1 276 ? 10.714 -7.789 -3.062 1.00 93.88 276 ILE A C 1
ATOM 2251 O O . ILE A 1 276 ? 11.178 -8.610 -3.853 1.00 93.88 276 ILE A O 1
ATOM 2255 N N . ARG A 1 277 ? 10.399 -6.547 -3.440 1.00 94.00 277 ARG A N 1
ATOM 2256 C CA . ARG A 1 277 ? 10.554 -6.094 -4.823 1.00 94.00 277 ARG A CA 1
ATOM 2257 C C . ARG A 1 277 ? 12.013 -6.131 -5.289 1.00 94.00 277 ARG A C 1
ATOM 2259 O O . ARG A 1 277 ? 12.293 -6.608 -6.388 1.00 94.00 277 ARG A O 1
ATOM 2266 N N . ALA A 1 278 ? 12.933 -5.657 -4.454 1.00 92.44 278 ALA A N 1
ATOM 2267 C CA . ALA A 1 278 ? 14.368 -5.676 -4.731 1.00 92.44 278 ALA A CA 1
ATOM 2268 C C . ALA A 1 278 ? 14.903 -7.095 -4.988 1.00 92.44 278 ALA A C 1
ATOM 2270 O O . ALA A 1 278 ? 15.650 -7.314 -5.943 1.00 92.44 278 ALA A O 1
ATOM 2271 N N . ILE A 1 279 ? 14.497 -8.058 -4.158 1.00 91.62 279 ILE A N 1
ATOM 2272 C CA . ILE A 1 279 ? 15.003 -9.434 -4.220 1.00 91.62 279 ILE A CA 1
ATOM 2273 C C . ILE A 1 279 ? 14.324 -10.237 -5.330 1.00 91.62 279 ILE A C 1
ATOM 2275 O O . ILE A 1 279 ? 15.012 -10.856 -6.130 1.00 91.62 279 ILE A O 1
ATOM 2279 N N . PHE A 1 280 ? 12.991 -10.246 -5.390 1.00 91.88 280 PHE A N 1
ATOM 2280 C CA . PHE A 1 280 ? 12.261 -11.198 -6.237 1.00 91.88 280 PHE A CA 1
ATOM 2281 C C . PHE A 1 280 ? 11.946 -10.674 -7.638 1.00 91.88 280 PHE A C 1
ATOM 2283 O O . PHE A 1 280 ? 11.786 -11.469 -8.558 1.00 91.88 280 PHE A O 1
ATOM 2290 N N . ILE A 1 281 ? 11.830 -9.354 -7.814 1.00 90.06 281 ILE A N 1
ATOM 2291 C CA . ILE A 1 281 ? 11.431 -8.769 -9.104 1.00 90.06 281 ILE A CA 1
ATOM 2292 C C . ILE A 1 281 ? 12.650 -8.236 -9.849 1.00 90.06 281 ILE A C 1
ATOM 2294 O O . ILE A 1 281 ? 12.863 -8.587 -11.006 1.00 90.06 281 ILE A O 1
ATOM 2298 N N . VAL A 1 282 ? 13.482 -7.431 -9.181 1.00 89.31 282 VAL A N 1
ATOM 2299 C CA . VAL A 1 282 ? 14.722 -6.909 -9.787 1.00 89.31 282 VAL A CA 1
ATOM 2300 C C . VAL A 1 282 ? 15.854 -7.939 -9.763 1.00 89.31 282 VAL A C 1
ATOM 2302 O O . VAL A 1 282 ? 16.789 -7.827 -10.548 1.00 89.31 282 VAL A O 1
ATOM 2305 N N . ASN A 1 283 ? 15.753 -8.978 -8.925 1.00 89.06 283 ASN A N 1
ATOM 2306 C CA . ASN A 1 283 ? 16.780 -10.014 -8.775 1.00 89.06 283 ASN A CA 1
ATOM 2307 C C . ASN A 1 283 ? 18.143 -9.436 -8.366 1.00 89.06 283 ASN A C 1
ATOM 2309 O O . ASN A 1 283 ? 19.188 -9.822 -8.895 1.00 89.06 283 ASN A O 1
ATOM 2313 N N . LEU A 1 284 ? 18.139 -8.494 -7.415 1.00 88.31 284 LEU A N 1
ATOM 2314 C CA . LEU A 1 284 ? 19.381 -7.960 -6.864 1.00 88.31 284 LEU A CA 1
ATOM 2315 C C . LEU A 1 284 ? 20.193 -9.067 -6.164 1.00 88.31 284 LEU A C 1
ATOM 2317 O O . LEU A 1 284 ? 19.616 -9.890 -5.445 1.00 88.31 284 LEU A O 1
ATOM 2321 N N . PRO A 1 285 ? 21.532 -9.077 -6.307 1.00 88.94 285 PRO A N 1
ATOM 2322 C CA . PRO A 1 285 ? 22.376 -10.063 -5.644 1.00 88.94 285 PRO A CA 1
ATOM 2323 C C . PRO A 1 285 ? 22.209 -9.993 -4.123 1.00 88.94 285 PRO A C 1
ATOM 2325 O O . PRO A 1 285 ? 22.458 -8.956 -3.505 1.00 88.94 285 PRO A O 1
ATOM 2328 N N . ILE A 1 286 ? 21.848 -11.114 -3.493 1.00 86.19 286 ILE A N 1
ATOM 2329 C CA . ILE A 1 286 ? 21.629 -11.194 -2.037 1.00 86.19 286 ILE A CA 1
ATOM 2330 C C . ILE A 1 286 ? 22.889 -10.773 -1.266 1.00 86.19 286 ILE A C 1
ATOM 2332 O O . ILE A 1 286 ? 22.796 -10.172 -0.196 1.00 86.19 286 ILE A O 1
ATOM 2336 N N . GLN A 1 287 ? 24.074 -11.007 -1.837 1.00 87.62 287 GLN A N 1
ATOM 2337 C CA . GLN A 1 287 ? 25.357 -10.595 -1.264 1.00 87.62 287 GLN A CA 1
ATOM 2338 C C . GLN A 1 287 ? 25.434 -9.076 -1.060 1.00 87.62 287 GLN A C 1
ATOM 2340 O O . GLN A 1 287 ? 25.994 -8.621 -0.066 1.00 87.62 287 GLN A O 1
ATOM 2345 N N . GLN A 1 288 ? 24.832 -8.291 -1.959 1.00 87.19 288 GLN A N 1
ATOM 2346 C CA . GLN A 1 288 ? 24.785 -6.833 -1.849 1.00 87.19 288 GLN A CA 1
ATOM 2347 C C . GLN A 1 288 ? 23.722 -6.350 -0.864 1.00 87.19 288 GLN A C 1
ATOM 2349 O O . GLN A 1 288 ? 23.810 -5.214 -0.421 1.00 87.19 288 GLN A O 1
ATOM 2354 N N . LEU A 1 289 ? 22.733 -7.175 -0.513 1.00 89.19 289 LEU A N 1
ATOM 2355 C CA . LEU A 1 289 ? 21.626 -6.812 0.379 1.00 89.19 289 LEU A CA 1
ATOM 2356 C C . LEU A 1 289 ? 21.774 -7.381 1.798 1.00 89.19 289 LEU A C 1
ATOM 2358 O O . LEU A 1 289 ? 20.961 -7.066 2.664 1.00 89.19 289 LEU A O 1
ATOM 2362 N N . GLY A 1 290 ? 22.806 -8.186 2.069 1.00 88.25 290 GLY A N 1
ATOM 2363 C CA . GLY A 1 290 ? 22.977 -8.871 3.354 1.00 88.25 290 GLY A CA 1
ATOM 2364 C C . GLY A 1 290 ? 22.961 -7.935 4.568 1.00 88.25 290 GLY A C 1
ATOM 2365 O O . GLY A 1 290 ? 22.309 -8.236 5.567 1.00 88.25 290 GLY A O 1
ATOM 2366 N N . LEU A 1 291 ? 23.601 -6.763 4.467 1.00 89.12 291 LEU A N 1
ATOM 2367 C CA . LEU A 1 291 ? 23.593 -5.767 5.543 1.00 89.12 291 LEU A CA 1
ATOM 2368 C C . LEU A 1 291 ? 22.201 -5.157 5.740 1.00 89.12 291 LEU A C 1
ATOM 2370 O O . LEU A 1 291 ? 21.733 -5.052 6.871 1.00 89.12 291 LEU A O 1
ATOM 2374 N N . ALA A 1 292 ? 21.522 -4.803 4.647 1.00 88.75 292 ALA A N 1
ATOM 2375 C CA . ALA A 1 292 ? 20.165 -4.268 4.689 1.00 88.75 292 ALA A CA 1
ATOM 2376 C C . ALA A 1 292 ? 19.191 -5.261 5.353 1.00 88.75 292 ALA A C 1
ATOM 2378 O O . ALA A 1 292 ? 18.450 -4.889 6.262 1.00 88.75 292 ALA A O 1
ATOM 2379 N N . ILE A 1 293 ? 19.265 -6.542 4.975 1.00 88.75 293 ILE A N 1
ATOM 2380 C CA . ILE A 1 293 ? 18.462 -7.626 5.561 1.00 88.75 293 ILE A CA 1
ATOM 2381 C C . ILE A 1 293 ? 18.782 -7.803 7.053 1.00 88.75 293 ILE A C 1
ATOM 2383 O O . ILE A 1 293 ? 17.865 -7.919 7.868 1.00 88.75 293 ILE A O 1
ATOM 2387 N N . GLY A 1 294 ? 20.064 -7.778 7.432 1.00 88.69 294 GLY A N 1
ATOM 2388 C CA . GLY A 1 294 ? 20.486 -7.876 8.832 1.00 88.69 294 GLY A CA 1
ATOM 2389 C C . GLY A 1 294 ? 19.935 -6.741 9.699 1.00 88.69 294 GLY A C 1
ATOM 2390 O O . GLY A 1 294 ? 19.408 -6.988 10.786 1.00 88.69 294 GLY A O 1
ATOM 2391 N N . VAL A 1 295 ? 19.978 -5.502 9.198 1.00 87.94 295 VAL A N 1
ATOM 2392 C CA . VAL A 1 295 ? 19.397 -4.341 9.891 1.00 87.94 295 VAL A CA 1
ATOM 2393 C C . VAL A 1 295 ? 17.874 -4.471 9.994 1.00 87.94 295 VAL A C 1
ATOM 2395 O O . VAL A 1 295 ? 17.328 -4.234 11.070 1.00 87.94 295 VAL A O 1
ATOM 2398 N N . CYS A 1 296 ? 17.180 -4.909 8.938 1.00 85.75 296 CYS A N 1
ATOM 2399 C CA . CYS A 1 296 ? 15.740 -5.185 8.994 1.00 85.75 296 CYS A CA 1
ATOM 2400 C C . CYS A 1 296 ? 15.383 -6.207 10.084 1.00 85.75 296 CYS A C 1
ATOM 2402 O O . CYS A 1 296 ? 14.475 -5.955 10.879 1.00 85.75 296 CYS A O 1
ATOM 2404 N N . GLY A 1 297 ? 16.112 -7.326 10.162 1.00 85.06 297 GLY A N 1
ATOM 2405 C CA . GLY A 1 297 ? 15.894 -8.350 11.189 1.00 85.06 297 GLY A CA 1
ATOM 2406 C C . GLY A 1 297 ? 16.097 -7.809 12.607 1.00 85.06 297 GLY A C 1
ATOM 2407 O O . GLY A 1 297 ? 15.282 -8.056 13.499 1.00 85.06 297 GLY A O 1
ATOM 2408 N N . TRP A 1 298 ? 17.128 -6.985 12.802 1.00 86.56 298 TRP A N 1
ATOM 2409 C CA . TRP A 1 298 ? 17.375 -6.313 14.078 1.00 86.56 298 TRP A CA 1
ATOM 2410 C C . TRP A 1 298 ? 16.260 -5.326 14.468 1.00 86.56 298 TRP A C 1
ATOM 2412 O O . TRP A 1 298 ? 15.892 -5.238 15.644 1.00 86.56 298 TRP A O 1
ATOM 2422 N N . LEU A 1 299 ? 15.685 -4.605 13.500 1.00 83.69 299 LEU A N 1
ATOM 2423 C CA . LEU A 1 299 ? 14.556 -3.700 13.746 1.00 83.69 299 LEU A CA 1
ATOM 2424 C C . LEU A 1 299 ? 13.283 -4.453 14.148 1.00 83.69 299 LEU A C 1
ATOM 2426 O O . LEU A 1 299 ? 12.599 -4.027 15.080 1.00 83.69 299 LEU A O 1
ATOM 2430 N N . MET A 1 300 ? 12.989 -5.581 13.497 1.00 78.75 300 MET A N 1
ATOM 2431 C CA . MET A 1 300 ? 11.824 -6.413 13.829 1.00 78.75 300 MET A CA 1
ATOM 2432 C C . MET A 1 300 ? 11.920 -6.987 15.246 1.00 78.75 300 MET A C 1
ATOM 2434 O O . MET A 1 300 ? 10.939 -6.961 15.990 1.00 78.75 300 MET A O 1
ATOM 2438 N N . GLN A 1 301 ? 13.112 -7.433 15.653 1.00 80.38 301 GLN A N 1
ATOM 2439 C CA . GLN A 1 301 ? 13.340 -7.896 17.020 1.00 80.38 301 GLN A CA 1
ATOM 2440 C C . GLN A 1 301 ? 13.067 -6.780 18.040 1.00 80.38 301 GLN A C 1
ATOM 2442 O O . GLN A 1 301 ? 12.366 -7.010 19.023 1.00 80.38 301 GLN A O 1
ATOM 2447 N N . GLY A 1 302 ? 13.550 -5.558 17.786 1.00 67.50 302 GLY A N 1
ATOM 2448 C CA . GLY A 1 302 ? 13.309 -4.410 18.665 1.00 67.50 302 GLY A CA 1
ATOM 2449 C C . GLY A 1 302 ? 11.822 -4.094 18.870 1.00 67.50 302 GLY A C 1
ATOM 2450 O O . GLY A 1 302 ? 11.411 -3.870 20.005 1.00 67.50 302 GLY A O 1
ATOM 2451 N N . ALA A 1 303 ? 11.017 -4.153 17.805 1.00 61.50 303 ALA A N 1
ATOM 2452 C CA . ALA A 1 303 ? 9.575 -3.900 17.878 1.00 61.50 303 ALA A CA 1
ATOM 2453 C C . ALA A 1 303 ? 8.815 -4.971 18.689 1.00 61.50 303 ALA A C 1
ATOM 2455 O O . ALA A 1 303 ? 7.876 -4.650 19.413 1.00 61.50 303 ALA A O 1
ATOM 2456 N N . SER A 1 304 ? 9.243 -6.238 18.613 1.00 58.66 304 SER A N 1
ATOM 2457 C CA . SER A 1 304 ? 8.594 -7.348 19.335 1.00 58.66 304 SER A CA 1
ATOM 2458 C C . SER A 1 304 ? 8.758 -7.282 20.862 1.00 58.66 304 SER A C 1
ATOM 2460 O O . SER A 1 304 ? 7.887 -7.742 21.602 1.00 58.66 304 SER A O 1
ATOM 2462 N N . PHE A 1 305 ? 9.839 -6.666 21.353 1.00 53.78 305 PHE A N 1
ATOM 2463 C CA . PHE A 1 305 ? 10.085 -6.520 22.791 1.00 53.78 305 PHE A CA 1
ATOM 2464 C C . PHE A 1 305 ? 9.232 -5.414 23.438 1.00 53.78 305 PHE A C 1
ATOM 2466 O O . PHE A 1 305 ? 8.869 -5.536 24.610 1.00 53.78 305 PHE A O 1
ATOM 2473 N N . GLU A 1 306 ? 8.854 -4.369 22.694 1.00 50.91 306 GLU A N 1
ATOM 2474 C CA . GLU A 1 306 ? 7.977 -3.300 23.202 1.00 50.91 306 GLU A CA 1
ATOM 2475 C C . GLU A 1 306 ? 6.532 -3.781 23.435 1.00 50.91 306 GLU A C 1
ATOM 2477 O O . GLU A 1 306 ? 5.901 -3.363 24.409 1.00 50.91 306 GLU A O 1
ATOM 2482 N N . GLU A 1 307 ? 6.017 -4.709 22.618 1.00 47.00 307 GLU A N 1
ATOM 2483 C CA . GLU A 1 307 ? 4.672 -5.278 22.819 1.00 47.00 307 GLU A CA 1
ATOM 2484 C C . GLU A 1 307 ? 4.568 -6.146 24.083 1.00 47.00 307 GLU A C 1
ATOM 2486 O O . GLU A 1 307 ? 3.527 -6.149 24.745 1.00 47.00 307 GLU A O 1
ATOM 2491 N N . GLN A 1 308 ? 5.645 -6.840 24.465 1.00 43.97 308 GLN A N 1
ATOM 2492 C CA . GLN A 1 308 ? 5.655 -7.709 25.649 1.00 43.97 308 GLN A CA 1
ATOM 2493 C C . GLN A 1 308 ? 5.978 -6.944 26.944 1.00 43.97 308 GLN A C 1
ATOM 2495 O O . GLN A 1 308 ? 5.393 -7.227 27.993 1.00 43.97 308 GLN A O 1
ATOM 2500 N N . GLY A 1 309 ? 6.836 -5.918 26.884 1.00 44.38 309 GLY A N 1
ATOM 2501 C CA . GLY A 1 309 ? 7.163 -5.071 28.041 1.00 44.38 309 GLY A CA 1
ATOM 2502 C C . GLY A 1 309 ? 5.988 -4.221 28.550 1.00 44.38 309 GLY A C 1
ATOM 2503 O O . GLY A 1 309 ? 5.926 -3.895 29.735 1.00 44.38 309 GLY A O 1
ATOM 2504 N N . GLY A 1 310 ? 5.010 -3.918 27.688 1.00 42.34 310 GLY A N 1
ATOM 2505 C CA . GLY A 1 310 ? 3.801 -3.164 28.045 1.00 42.34 310 GLY A CA 1
ATOM 2506 C C . GLY A 1 310 ? 2.751 -3.942 28.851 1.00 42.34 310 GLY A C 1
ATOM 2507 O O . GLY A 1 310 ? 1.843 -3.322 29.406 1.00 42.34 310 GLY A O 1
ATOM 2508 N N . GLN A 1 311 ? 2.860 -5.273 28.947 1.00 40.03 311 GLN A N 1
ATOM 2509 C CA . GLN A 1 311 ? 1.956 -6.109 29.757 1.00 40.03 311 GLN A CA 1
ATOM 2510 C C . GLN A 1 311 ? 2.570 -6.580 31.088 1.00 40.03 311 GLN A C 1
ATOM 2512 O O . GLN A 1 311 ? 1.841 -7.074 31.946 1.00 40.03 311 GLN A O 1
ATOM 2517 N N . GLY A 1 312 ? 3.878 -6.392 31.304 1.00 38.00 312 GLY A N 1
ATOM 2518 C CA . GLY A 1 312 ? 4.585 -6.878 32.500 1.00 38.00 312 GLY A CA 1
ATOM 2519 C C . GLY A 1 312 ? 4.694 -5.892 33.672 1.00 38.00 312 GLY A C 1
ATOM 2520 O O . GLY A 1 312 ? 5.085 -6.290 34.762 1.00 38.00 312 GLY A O 1
ATOM 2521 N N . GLY A 1 313 ? 4.347 -4.614 33.485 1.00 38.28 313 GLY A N 1
ATOM 2522 C CA . GLY A 1 313 ? 4.600 -3.536 34.459 1.00 38.28 313 GLY A CA 1
ATOM 2523 C C . GLY A 1 313 ? 3.491 -3.256 35.481 1.00 38.28 313 GLY A C 1
ATOM 2524 O O . GLY A 1 313 ? 3.366 -2.121 35.938 1.00 38.28 313 GLY A O 1
ATOM 2525 N N . ARG A 1 314 ? 2.641 -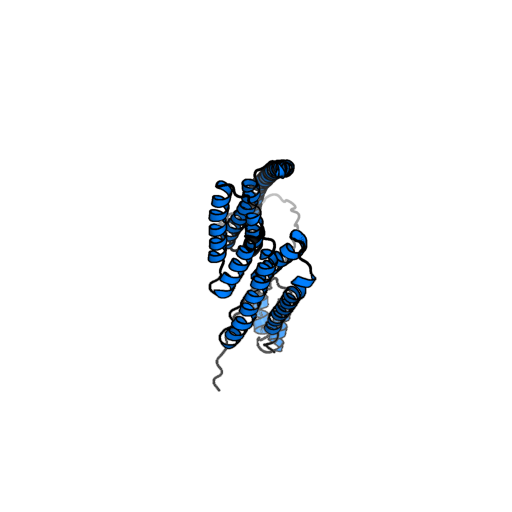4.239 35.803 1.00 41.62 314 ARG A N 1
ATOM 2526 C CA . ARG A 1 314 ? 1.673 -4.159 36.914 1.00 41.62 314 ARG A CA 1
ATOM 2527 C C . ARG A 1 314 ? 1.509 -5.521 37.582 1.00 41.62 314 ARG A C 1
ATOM 2529 O O . ARG A 1 314 ? 0.485 -6.178 37.399 1.00 41.62 314 ARG A O 1
ATOM 2536 N N . ARG A 1 315 ? 2.510 -5.932 38.349 1.00 36.84 315 ARG A N 1
ATOM 2537 C CA . ARG A 1 315 ? 2.333 -6.810 39.509 1.00 36.84 315 ARG A CA 1
ATOM 2538 C C . ARG A 1 315 ? 3.260 -6.343 40.612 1.00 36.84 315 ARG A C 1
ATOM 2540 O O . ARG A 1 315 ? 4.405 -5.981 40.269 1.00 36.84 315 ARG A O 1
#

Foldseek 3Di:
DDDDDDDDDDDDDLPDPCPVVVVVVCVVVVVDDPVVVVVCCVPRVDDPDDDPDDPPDDDDDDDDDDDDDDCPPPPPPPPPPPPVCVVVVVVVVCVVCVVVVVVVVVVVVVVVVVVVVCVVCVVVDALLVNLVVLLVLLVVLLVVLVVQCPPPVRVVVSVVSLVVSLLSLLVSLLSLQVRDDDPVSVVSNVVSLVVSLVSLVVVDDPLEDPLLSCLLNLLSNLSHPVVDPCSLLVSLVCSLVSLLCCLPVVVVVVVVPHPSDHPCPSSLSSSVVSVCCSCPPSVDDVVSCVVSVVSSVVSVVVVVVVVVVVVPPDD

Radius of gyration: 33.33 Å; Cα contacts (8 Å, |Δi|>4): 172; chains: 1; bounding box: 107×44×84 Å

Sequence (315 aa):
MSNRPLRLEVTVNSSEPRLLEGLDYWLQLGLISESHVRWVAKQYLTCPLPELVTESTVLQRPPRDFTPETVTPVLLTPVRQRNNLFSQAWQSFKDEISIRWWLFLGLFLVVASSGGMAATQWQRFPDTLQYGILWSYTLIFWIVGFWANRQEGLRLTAQTLQTIALLLIPVNFWAMDGLGGNPLSWITIAIASISLTTIYFFYRQSSQSIFLFFNFIGLSYLHWGWEWKEYPAIAVYIGVVVTAIILRFFSQQQANASPVKINPGFVIYALSVLLIRAIFIVNLPIQQLGLAIGVCGWLMQGASFEEQGGQGGRR

Solvent-accessible surface area (backbone atoms only — not comparable to full-atom values): 18758 Å² total; per-residue (Å²): 134,87,87,74,88,81,85,85,87,82,90,76,68,82,84,48,83,62,53,64,58,54,52,51,52,35,43,76,70,65,76,44,52,73,70,55,53,54,50,50,41,64,76,65,67,66,73,87,76,84,78,80,83,76,84,74,80,85,78,88,79,86,90,78,89,81,86,92,77,79,90,67,81,77,74,80,68,72,83,70,70,78,68,53,57,67,54,50,49,51,46,52,46,47,57,53,47,49,55,55,46,52,49,48,50,50,50,47,50,51,50,49,51,52,47,49,54,48,56,78,44,48,87,78,49,57,64,62,57,60,49,46,50,58,52,46,51,35,50,49,30,37,52,52,13,59,57,31,51,75,37,89,91,35,40,68,60,11,49,53,31,36,51,50,26,56,64,41,44,41,54,50,36,40,56,50,53,71,46,60,95,45,74,66,35,55,52,50,48,52,55,48,53,52,50,53,52,50,51,52,57,72,64,54,52,92,70,53,56,68,67,56,53,52,46,42,51,47,45,22,58,51,41,48,66,57,88,41,89,67,41,52,61,53,36,51,47,51,46,45,52,55,49,51,50,51,58,54,58,55,46,58,61,34,72,78,72,49,91,65,74,71,76,60,61,64,43,55,48,40,52,47,54,53,50,50,43,40,46,75,72,70,57,51,61,63,85,81,40,48,66,52,53,52,52,51,55,55,52,54,53,56,57,58,51,58,68,55,57,71,74,64,83,82,125

Secondary structure (DSSP, 8-state):
---PPP-------TT-TTHHHHHHHHHHTTSS-HHHHHHHHHHHS--PPPP---------------------------------HHHHHHHHHHHHHHHHHHHHHHHHHHHHHHHHHHHHTGGGS-HHHHHHHHHHHHHHHHHHHHHHTTSTT-HHHHHHHHHHHHHHHHHHHHHHHTS-S-HHHHHHHHHHHHHHHHHHHHH--TTS-HHHHHHHHHHHHTTTTTTSTTHHHHHHHHHHHHHHHIIIIIHHHHHTT------THHHHHHHHHHHHIIIIIS---HHHHHHHHHHHHHHHHHHHHHHHHTTSS--

Mean predicted aligned error: 18.23 Å

pLDDT: mean 76.52, std 17.77, range [36.84, 95.81]